Protein AF-A0A6F9A7K0-F1 (afdb_monomer_lite)

Foldseek 3Di:
DDDDDDDDDDDPPDPPPVVVPPPPPDFPWDPQWDDDFQEIARADAPVADQAATDGPDLVNLCSHAYYHAHLRANHAEADLVRQQSNQNHAYDEHENYNHNYYYPNNCVRNVNHDDYDYPDDPDDNPDDDDDDDDPPDDLLQAQPKDKDWDADPVGIDIDIDGDHDFAWKDWPDWDEWDDDPWIWGKTKMAGPPFWDKWKDFVNHTDDDDPAWDWDFDDCPSRITITTTTGHQDDQVRFAKMKMWTGDPRGIDIDIDGYDDHPVVVVVVVVVVVVVCVVVVVPDPPDDDDDDPVVVVVVVVVVVVPDD

pLDDT: mean 74.55, std 21.05, range [27.69, 98.69]

Secondary structure (DSSP, 8-state):
-------------SSSSSSS-S---S----TT-EEETTEEEE--TTT--SS----S-HHHHHT--EEEEES-TT--EE-TTTSTT-TT--EEEEESS---EE-TTTTTT-TT--EEE-----S--TT--------S--GGGTTPEEEEEEEETTEEEEEEEE----EEEEEEEE---EESSSEEEEEEEEEES--EEEEEETTEEP--SSSEEEEEEEEETTEEEEEEEESS--GGG-EEEEEEEEETTEEEEEEEEE--HHHHHHHHHHHHHHHHHHHHTT------STTSHHHHHHHHHHHT---

Radius of gyration: 39.52 Å; chains: 1; bounding box: 93×72×110 Å

Sequence (307 aa):
MSAFRRSSGVSLLGLCWVLMGLWRLGAACPASCFCSGTRIACVEQERGIMAFPVLQSELEMDNITDIYIANQSSFSSINDKDLHYYRNLTNLTVTNSRLTYVSRLAFQNNLKLQYLGSHGNSEPIQGQVSELHLYNLSSLDNNCKITCSAENIVGENESSVFLDILFPPNISKLSDAYSDHHWCIPFSLSGNPKPELRWLLNGEPVNEGPYIMTMIHDFSEREYHGCLQLDSPTHINNGPYTLLASNKYGQDRKTVYVVVGIVAVAFVGFLLMLVILKFGGNSKFGIKDGNEGIVFGCLLALYSSTP

Structure (mmCIF, N/CA/C/O backbone):
data_AF-A0A6F9A7K0-F1
#
_entry.id   AF-A0A6F9A7K0-F1
#
loop_
_atom_site.group_PDB
_atom_site.id
_atom_site.type_symbol
_atom_site.label_atom_id
_atom_site.label_alt_id
_atom_site.label_comp_id
_atom_site.label_asym_id
_atom_site.label_entity_id
_atom_site.label_seq_id
_atom_site.pdbx_PDB_ins_code
_atom_site.Cartn_x
_atom_site.Cartn_y
_atom_site.Cartn_z
_atom_site.occupancy
_atom_site.B_iso_or_equiv
_atom_site.auth_seq_id
_atom_site.auth_comp_id
_atom_site.auth_asym_id
_atom_site.auth_atom_id
_atom_site.pdbx_PDB_model_num
ATOM 1 N N . MET A 1 1 ? -15.111 57.149 78.959 1.00 31.27 1 MET A N 1
ATOM 2 C CA . MET A 1 1 ? -14.194 55.993 78.902 1.00 31.27 1 MET A CA 1
ATOM 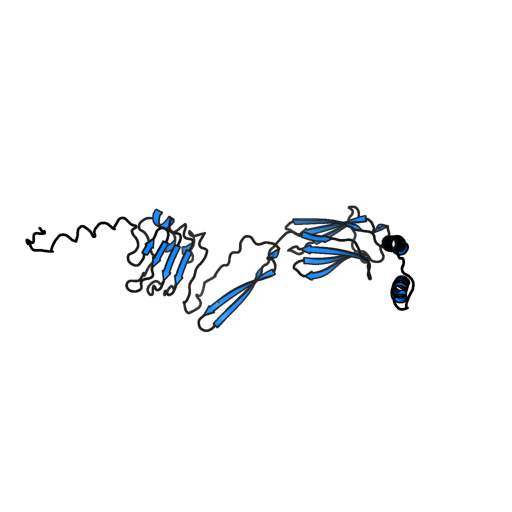3 C C . MET A 1 1 ? -15.026 54.720 78.865 1.00 31.27 1 MET A C 1
ATOM 5 O O . MET A 1 1 ? -15.900 54.569 79.705 1.00 31.27 1 MET A O 1
ATOM 9 N N . SER A 1 2 ? -14.778 53.899 77.838 1.00 30.05 2 SER A N 1
ATOM 10 C CA . SER A 1 2 ? -15.056 52.453 77.725 1.00 30.05 2 SER A CA 1
ATOM 11 C C . SER A 1 2 ? -16.480 51.914 77.981 1.00 30.05 2 SER A C 1
ATOM 13 O O . SER A 1 2 ? -16.878 51.642 79.107 1.00 30.05 2 SER A O 1
ATOM 15 N N . ALA A 1 3 ? -17.181 51.729 76.852 1.00 27.94 3 ALA A N 1
ATOM 16 C CA . ALA A 1 3 ? -18.003 50.592 76.389 1.00 27.94 3 ALA A CA 1
ATOM 17 C C . ALA A 1 3 ? -17.998 49.298 77.254 1.00 27.94 3 ALA A C 1
ATOM 19 O O . ALA A 1 3 ? -17.012 49.003 77.910 1.00 27.94 3 ALA A O 1
ATOM 20 N N . PHE A 1 4 ? -18.996 48.406 77.259 1.00 28.45 4 PHE A N 1
ATOM 21 C CA . PHE A 1 4 ? -20.170 48.171 76.410 1.00 28.45 4 PHE A CA 1
ATOM 22 C C . PHE A 1 4 ? -21.165 47.291 77.209 1.00 28.45 4 PHE A C 1
ATOM 24 O O . PHE A 1 4 ? -20.756 46.493 78.052 1.00 28.45 4 PHE A O 1
ATOM 31 N N . ARG A 1 5 ? -22.469 47.453 76.952 1.00 29.72 5 ARG A N 1
ATOM 32 C CA . ARG A 1 5 ? -23.613 46.838 77.661 1.00 29.72 5 ARG A CA 1
ATOM 33 C C . ARG A 1 5 ? -23.677 45.305 77.552 1.00 29.72 5 ARG A C 1
ATOM 35 O O . ARG A 1 5 ? -23.476 44.745 76.481 1.00 29.72 5 ARG A O 1
ATOM 42 N N . ARG A 1 6 ? -24.126 44.665 78.641 1.00 30.05 6 ARG A N 1
ATOM 43 C CA . ARG A 1 6 ? -24.567 43.262 78.746 1.00 30.05 6 ARG A CA 1
ATOM 44 C C . ARG A 1 6 ? -26.008 43.247 79.282 1.00 30.05 6 ARG A C 1
ATOM 46 O O . ARG A 1 6 ? -26.256 43.850 80.319 1.00 30.05 6 ARG A O 1
ATOM 53 N N . SER A 1 7 ? -26.940 42.615 78.568 1.00 27.69 7 SER A N 1
ATOM 54 C CA . SER A 1 7 ? -28.319 42.274 78.993 1.00 27.69 7 SER A CA 1
ATOM 55 C C . SER A 1 7 ? -28.936 41.441 77.854 1.00 27.69 7 SER A C 1
ATOM 57 O O . SER A 1 7 ? -29.059 41.955 76.748 1.00 27.69 7 SER A O 1
ATOM 59 N N . SER A 1 8 ? -28.919 40.103 77.927 1.00 30.98 8 SER A N 1
ATOM 60 C CA . SER A 1 8 ? -29.877 39.160 78.556 1.00 30.98 8 SER A CA 1
ATOM 61 C C . SER A 1 8 ? -31.111 38.840 77.702 1.00 30.98 8 SER A C 1
ATOM 63 O O . SER A 1 8 ? -31.807 39.753 77.278 1.00 30.98 8 SER A O 1
ATOM 65 N N . GLY A 1 9 ? -31.399 37.540 77.510 1.00 30.50 9 GLY A N 1
ATOM 66 C CA . GLY A 1 9 ? -32.703 37.075 77.007 1.00 30.50 9 GLY A CA 1
ATOM 67 C C . GLY A 1 9 ? -32.721 35.808 76.138 1.00 30.50 9 GLY A C 1
ATOM 68 O O . GLY A 1 9 ? -32.949 35.903 74.946 1.00 30.50 9 GLY A O 1
ATOM 69 N N . VAL A 1 10 ? -32.452 34.656 76.758 1.00 36.88 10 VAL A N 1
ATOM 70 C CA . VAL A 1 10 ? -32.977 33.277 76.565 1.00 36.88 10 VAL A CA 1
ATOM 71 C C . VAL A 1 10 ? -33.677 32.840 75.247 1.00 36.88 10 VAL A C 1
ATOM 73 O O . VAL A 1 10 ? -34.655 33.428 74.803 1.00 36.88 10 VAL A O 1
ATOM 76 N N . SER A 1 11 ? -33.280 31.627 74.820 1.00 39.47 11 SER A N 1
ATOM 77 C CA . SER A 1 11 ? -33.968 30.603 73.997 1.00 39.47 11 SER A CA 1
ATOM 78 C C . SER A 1 11 ? -33.550 30.479 72.524 1.00 39.47 11 SER A C 1
ATOM 80 O O . SER A 1 11 ? -34.079 31.119 71.622 1.00 39.47 11 SER A O 1
ATOM 82 N N . LEU A 1 12 ? -32.601 29.565 72.294 1.00 43.22 12 LEU A N 1
ATOM 83 C CA . LEU A 1 12 ? -32.015 29.174 71.008 1.00 43.22 12 LEU A CA 1
ATOM 84 C C . LEU A 1 12 ? -32.809 28.028 70.337 1.00 43.22 12 LEU A C 1
ATOM 86 O O . LEU A 1 12 ? -32.239 27.054 69.853 1.00 43.22 12 LEU A O 1
ATOM 90 N N . LEU A 1 13 ? -34.139 28.120 70.330 1.00 46.88 13 LEU A N 1
ATOM 91 C CA . LEU A 1 13 ? -35.033 27.158 69.677 1.00 46.88 13 LEU A CA 1
ATOM 92 C C . LEU A 1 13 ? -35.963 27.926 68.737 1.00 46.88 13 LEU A C 1
ATOM 94 O O . LEU A 1 13 ? -36.963 28.478 69.181 1.00 46.88 13 LEU A O 1
ATOM 98 N N . GLY A 1 14 ? -35.630 27.980 67.442 1.00 46.00 14 GLY A N 1
ATOM 99 C CA . GLY A 1 14 ? -36.616 28.397 66.435 1.00 46.00 14 GLY A CA 1
ATOM 100 C C . GLY A 1 14 ? -36.139 29.171 65.207 1.00 46.00 14 GLY A C 1
ATOM 101 O O . GLY A 1 14 ? -36.978 29.460 64.365 1.00 46.00 14 GLY A O 1
ATOM 102 N N . LEU A 1 15 ? -34.852 29.510 65.047 1.00 47.88 15 LEU A N 1
ATOM 103 C CA . LEU A 1 15 ? -34.432 30.404 63.945 1.00 47.88 15 LEU A CA 1
ATOM 104 C C . LEU A 1 15 ? -33.136 30.010 63.210 1.00 47.88 15 LEU A C 1
ATOM 106 O O . LEU A 1 15 ? -32.522 30.849 62.563 1.00 47.88 15 LEU A O 1
ATOM 110 N N . CYS A 1 16 ? -32.749 28.729 63.221 1.00 40.38 16 CYS A N 1
ATOM 111 C CA . CYS A 1 16 ? -31.700 28.213 62.318 1.00 40.38 16 CYS A CA 1
ATOM 112 C C . CYS A 1 16 ? -32.219 27.160 61.319 1.00 40.38 16 CYS A C 1
ATOM 114 O O . CYS A 1 16 ? -31.461 26.348 60.807 1.00 40.38 16 CYS A O 1
ATOM 116 N N . TRP A 1 17 ? -33.525 27.161 61.037 1.00 38.06 17 TRP A N 1
ATOM 117 C CA . TRP A 1 17 ? -34.125 26.332 59.978 1.00 38.06 17 TRP A CA 1
ATOM 118 C C . TRP A 1 17 ? -34.523 27.137 58.732 1.00 38.06 17 TRP A C 1
ATOM 120 O O . TRP A 1 17 ? -35.020 26.567 57.770 1.00 38.06 17 TRP A O 1
ATOM 130 N N . VAL A 1 18 ? -34.265 28.451 58.712 1.00 44.38 18 VAL A N 1
ATOM 131 C CA . VAL A 1 18 ? -34.628 29.329 57.579 1.00 44.38 18 VAL A CA 1
ATOM 132 C C . VAL A 1 18 ? -33.404 29.770 56.754 1.00 44.38 18 VAL A C 1
ATOM 134 O O . VAL A 1 18 ? -33.558 30.274 55.649 1.00 44.38 18 VAL A O 1
ATOM 137 N N . LEU A 1 19 ? -32.173 29.485 57.206 1.00 43.81 19 LEU A N 1
ATOM 138 C CA . LEU A 1 19 ? -30.930 29.772 56.459 1.00 43.81 19 LEU A CA 1
ATOM 139 C C . LEU A 1 19 ? -30.094 28.526 56.106 1.00 43.81 19 LEU A C 1
ATOM 141 O O . LEU A 1 19 ? -28.933 28.640 55.736 1.00 43.81 19 LEU A O 1
ATOM 145 N N . MET A 1 20 ? -30.711 27.341 56.133 1.00 43.81 20 MET A N 1
ATOM 146 C CA . MET A 1 20 ? -30.238 26.134 55.426 1.00 43.81 20 MET A CA 1
ATOM 147 C C . MET A 1 20 ? -31.239 25.687 54.340 1.00 43.81 20 MET A C 1
ATOM 149 O O . MET A 1 20 ? -31.216 24.553 53.876 1.00 43.81 20 MET A O 1
ATOM 153 N N . GLY A 1 21 ? -32.142 26.588 53.934 1.00 45.34 21 GLY A N 1
ATOM 154 C CA . GLY A 1 21 ? -33.202 26.345 52.948 1.00 45.34 21 GLY A CA 1
ATOM 155 C C . GLY A 1 21 ? -32.972 27.011 51.589 1.00 45.34 21 GLY A C 1
ATOM 156 O O . GLY A 1 21 ? -33.931 27.219 50.857 1.00 45.34 21 GLY A O 1
ATOM 157 N N . LEU A 1 22 ? -31.730 27.383 51.257 1.00 46.53 22 LEU A N 1
ATOM 158 C CA . LEU A 1 22 ? -31.411 28.180 50.063 1.00 46.53 22 LEU A CA 1
ATOM 159 C C . LEU A 1 22 ? -30.344 27.557 49.154 1.00 46.53 22 LEU A C 1
ATOM 161 O O . LEU A 1 22 ? -29.666 28.267 48.427 1.00 46.53 22 LEU A O 1
ATOM 165 N N . TRP A 1 23 ? -30.232 26.227 49.158 1.00 41.69 23 TRP A N 1
ATOM 166 C CA . TRP A 1 23 ? -29.477 25.463 48.155 1.00 41.69 23 TRP A CA 1
ATOM 167 C C . TRP A 1 23 ? -30.300 24.259 47.671 1.00 41.69 23 TRP A C 1
ATOM 169 O O . TRP A 1 23 ? -29.920 23.106 47.842 1.00 41.69 23 TRP A O 1
ATOM 179 N N . ARG A 1 24 ? -31.477 24.513 47.088 1.00 43.47 24 ARG A N 1
ATOM 180 C CA . ARG A 1 24 ? -32.189 23.535 46.244 1.00 43.47 24 ARG A CA 1
ATOM 181 C C . ARG A 1 24 ? -32.797 24.229 45.028 1.00 43.47 24 ARG A C 1
ATOM 183 O O . ARG A 1 24 ? -34.007 24.316 44.880 1.00 43.47 24 ARG A O 1
ATOM 190 N N . LEU A 1 25 ? -31.922 24.734 44.169 1.00 43.50 25 LEU A N 1
ATOM 191 C CA . LEU A 1 25 ? -32.221 25.037 42.769 1.00 43.50 25 LEU A CA 1
ATOM 192 C C . LEU A 1 25 ? -31.095 24.417 41.936 1.00 43.50 25 LEU A C 1
ATOM 194 O O . LEU A 1 25 ? -30.223 25.106 41.422 1.00 43.50 25 LEU A O 1
ATOM 198 N N . GLY A 1 26 ? -31.058 23.088 41.909 1.00 45.59 26 GLY A N 1
ATOM 199 C CA . GLY A 1 26 ? -30.088 22.312 41.145 1.00 45.59 26 GLY A CA 1
ATOM 200 C C . GLY A 1 26 ? -30.631 20.906 40.927 1.00 45.59 26 GLY A C 1
ATOM 201 O O . GLY A 1 26 ? -31.035 20.277 41.900 1.00 45.59 26 GLY A O 1
ATOM 202 N N . ALA A 1 27 ? -30.702 20.520 39.651 1.00 53.50 27 ALA A N 1
ATOM 203 C CA . ALA A 1 27 ? -31.022 19.232 39.025 1.00 53.50 27 ALA A CA 1
ATOM 204 C C . ALA A 1 27 ? -31.503 18.076 39.925 1.00 53.50 27 ALA A C 1
ATOM 206 O O . ALA A 1 27 ? -30.873 17.713 40.919 1.00 53.50 27 ALA A O 1
ATOM 207 N N . ALA A 1 28 ? -32.576 17.409 39.497 1.00 63.94 28 ALA A N 1
ATOM 208 C CA . ALA A 1 28 ? -33.111 16.201 40.118 1.00 63.94 28 ALA A CA 1
ATOM 209 C C . ALA A 1 28 ? -32.202 14.971 39.897 1.00 63.94 28 ALA A C 1
ATOM 211 O O . ALA A 1 28 ? -32.547 14.030 39.183 1.00 63.94 28 ALA A O 1
ATOM 212 N N . CYS A 1 29 ? -31.020 15.003 40.510 1.00 83.25 29 CYS A N 1
ATOM 213 C CA . CYS A 1 29 ? -30.023 13.942 40.491 1.00 83.25 29 CYS A CA 1
ATOM 214 C C . CYS A 1 29 ? -30.471 12.734 41.344 1.00 83.25 29 CYS A C 1
ATOM 216 O O . CYS A 1 29 ? -31.088 12.937 42.398 1.00 83.25 29 CYS A O 1
ATOM 218 N N . PRO A 1 30 ? -30.156 11.482 40.950 1.00 86.69 30 PRO A N 1
ATOM 219 C CA . PRO A 1 30 ? -30.465 10.299 41.749 1.00 86.69 30 PRO A CA 1
ATOM 220 C C . PRO A 1 30 ? -29.823 10.353 43.139 1.00 86.69 30 PRO A C 1
ATOM 222 O O . PRO A 1 30 ? -28.693 10.801 43.292 1.00 86.69 30 PRO A O 1
ATOM 225 N N . ALA A 1 31 ? -30.517 9.830 44.152 1.00 81.38 31 ALA A N 1
ATOM 226 C CA . ALA A 1 31 ? -30.111 9.973 45.554 1.00 81.38 31 ALA A CA 1
ATOM 227 C C . ALA A 1 31 ? -28.747 9.343 45.916 1.00 81.38 31 ALA A C 1
ATOM 229 O O . ALA A 1 31 ? -28.140 9.770 46.893 1.00 81.38 31 ALA A O 1
ATOM 230 N N . SER A 1 32 ? -28.280 8.351 45.149 1.00 87.00 32 SER A N 1
ATOM 231 C CA . SER A 1 32 ? -26.977 7.678 45.325 1.00 87.00 32 SER A CA 1
ATOM 232 C C . SER A 1 32 ? -25.915 8.153 44.317 1.00 87.00 32 SER A C 1
ATOM 234 O O . SER A 1 32 ? -24.880 7.505 44.145 1.00 87.00 32 SER A O 1
ATOM 236 N N . CYS A 1 33 ? -26.184 9.247 43.600 1.00 89.69 33 CYS A N 1
ATOM 237 C CA . CYS A 1 33 ? -25.304 9.792 42.575 1.00 89.69 33 CYS A CA 1
ATOM 238 C C . CYS A 1 33 ? -25.085 11.294 42.780 1.00 89.69 33 CYS A C 1
ATOM 240 O O . CYS A 1 33 ? -25.883 12.006 43.385 1.00 89.69 33 CYS A O 1
ATOM 242 N N . PHE A 1 34 ? -23.982 11.776 42.230 1.00 90.31 34 PHE A N 1
ATOM 243 C CA . PHE A 1 34 ? -23.624 13.177 42.142 1.00 90.31 34 PHE A CA 1
ATOM 244 C C . PHE A 1 34 ? -23.692 13.624 40.682 1.00 90.31 34 PHE A C 1
ATOM 246 O O . PHE A 1 34 ? -23.122 12.974 39.806 1.00 90.31 34 PHE A O 1
ATOM 253 N N . CYS A 1 35 ? -24.366 14.739 40.420 1.00 90.25 35 CYS A N 1
ATOM 254 C CA . CYS A 1 35 ? -24.520 15.295 39.080 1.00 90.25 35 CYS A CA 1
ATOM 255 C C . CYS A 1 35 ? -23.873 16.678 39.032 1.00 90.25 35 CYS A C 1
ATOM 257 O O . CYS A 1 35 ? -24.121 17.511 39.904 1.00 90.25 35 CYS A O 1
ATOM 259 N N . SER A 1 36 ? -23.054 16.929 38.013 1.00 86.25 36 SER A N 1
ATOM 260 C CA . SER A 1 36 ? -22.383 18.213 37.804 1.00 86.25 36 SER A CA 1
ATOM 261 C C . SER A 1 36 ? -22.308 18.530 36.318 1.00 86.25 36 SER A C 1
ATOM 263 O O . SER A 1 36 ? -21.575 17.873 35.579 1.00 86.25 36 SER A O 1
ATOM 265 N N . GLY A 1 37 ? -23.076 19.530 35.877 1.00 85.38 37 GLY A N 1
ATOM 266 C CA . GLY A 1 37 ? -23.138 19.932 34.472 1.00 85.38 37 GLY A CA 1
ATOM 267 C C . GLY A 1 37 ? -23.540 18.767 33.566 1.00 85.38 37 GLY A C 1
ATOM 268 O O . GLY A 1 37 ? -24.691 18.347 33.581 1.00 85.38 37 GLY A O 1
ATOM 269 N N . THR A 1 38 ? -22.576 18.240 32.808 1.00 89.69 38 THR A N 1
ATOM 270 C CA . THR A 1 38 ? -22.747 17.145 31.839 1.00 89.69 38 THR A CA 1
ATOM 271 C C . THR A 1 38 ? -22.300 15.777 32.368 1.00 89.69 38 THR A C 1
ATOM 273 O O . THR A 1 38 ? -22.200 14.821 31.598 1.00 89.69 38 THR A O 1
ATOM 276 N N . ARG A 1 39 ? -22.002 15.664 33.671 1.00 90.00 39 ARG A N 1
ATOM 277 C CA . ARG A 1 39 ? -21.469 14.443 34.286 1.00 90.00 39 ARG A CA 1
ATOM 278 C C . ARG A 1 39 ? -22.373 13.887 35.380 1.00 90.00 39 ARG A C 1
ATOM 280 O O . ARG A 1 39 ? -22.781 14.623 36.278 1.00 90.00 39 ARG A O 1
ATOM 287 N N . ILE A 1 40 ? -22.573 12.569 35.365 1.00 92.56 40 ILE A N 1
ATOM 288 C CA . ILE A 1 40 ? -23.179 11.790 36.455 1.00 92.56 40 ILE A CA 1
ATOM 289 C C . ILE A 1 40 ? -22.109 10.876 37.065 1.00 92.56 40 ILE A C 1
ATOM 291 O O . ILE A 1 40 ? -21.383 10.188 36.349 1.00 92.56 40 ILE A O 1
ATOM 295 N N . ALA A 1 41 ? -22.002 10.853 38.392 1.00 91.88 41 ALA A N 1
ATOM 296 C CA . ALA A 1 41 ? -21.058 10.017 39.125 1.00 91.88 41 ALA A CA 1
ATOM 297 C C . ALA A 1 41 ? -21.747 9.275 40.281 1.00 91.88 41 ALA A C 1
ATOM 299 O O . ALA A 1 41 ? -22.252 9.905 41.203 1.00 91.88 41 ALA A O 1
ATOM 300 N N . CYS A 1 42 ? -21.729 7.944 40.272 1.00 90.81 42 CYS A N 1
ATOM 301 C CA . CYS A 1 42 ? -22.310 7.094 41.315 1.00 90.81 42 CYS A CA 1
ATOM 302 C C . CYS A 1 42 ? -21.195 6.222 41.917 1.00 90.81 42 CYS A C 1
ATOM 304 O O . CYS A 1 42 ? -20.808 5.214 41.326 1.00 90.81 42 CYS A O 1
ATOM 306 N N . VAL A 1 43 ? -20.622 6.650 43.048 1.00 85.56 43 VAL A N 1
ATOM 307 C CA . VAL A 1 43 ? -19.387 6.062 43.626 1.00 85.56 43 VAL A CA 1
ATOM 3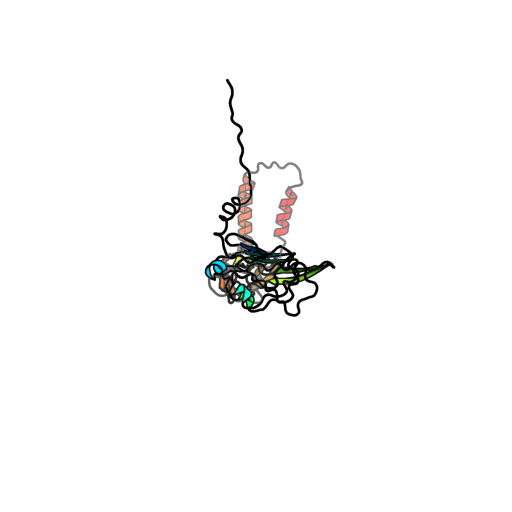08 C C . VAL A 1 43 ? -19.601 5.486 45.036 1.00 85.56 43 VAL A C 1
ATOM 310 O O . VAL A 1 43 ? -18.752 4.772 45.563 1.00 85.56 43 VAL A O 1
ATOM 313 N N . GLU A 1 44 ? -20.739 5.776 45.666 1.00 75.81 44 GLU A N 1
ATOM 314 C CA . GLU A 1 44 ? -20.970 5.508 47.088 1.00 75.81 44 GLU A CA 1
ATOM 315 C C . GLU A 1 44 ? -21.577 4.114 47.337 1.00 75.81 44 GLU A C 1
ATOM 317 O O . GLU A 1 44 ? -22.519 3.708 46.653 1.00 75.81 44 GLU A O 1
ATOM 322 N N . GLN A 1 45 ? -21.039 3.369 48.312 1.00 62.38 45 GLN A N 1
ATOM 323 C CA . GLN A 1 45 ? -21.364 1.950 48.529 1.00 62.38 45 GLN A CA 1
ATOM 324 C C . GLN A 1 45 ? -22.518 1.710 49.521 1.00 62.38 45 GLN A C 1
ATOM 326 O O . GLN A 1 45 ? -23.157 0.664 49.448 1.00 62.38 45 GLN A O 1
ATOM 331 N N . GLU A 1 46 ? -22.819 2.653 50.426 1.00 66.44 46 GLU A N 1
ATOM 332 C CA . GLU A 1 46 ? -23.763 2.399 51.533 1.00 66.44 46 GLU A CA 1
ATOM 333 C C . GLU A 1 46 ? -25.212 2.186 51.084 1.00 66.44 46 GLU A C 1
ATOM 335 O O . GLU A 1 46 ? -25.927 1.367 51.657 1.00 66.44 46 GLU A O 1
ATOM 340 N N . ARG A 1 47 ? -25.655 2.917 50.058 1.00 71.06 47 ARG A N 1
ATOM 341 C CA . ARG A 1 47 ? -26.996 2.744 49.472 1.00 71.06 47 ARG A CA 1
ATOM 342 C C . ARG A 1 47 ? -26.945 2.111 48.092 1.00 71.06 47 ARG A C 1
ATOM 344 O O . ARG A 1 47 ? -27.884 1.412 47.721 1.00 71.06 47 ARG A O 1
ATOM 351 N N . GLY A 1 48 ? -25.834 2.316 47.384 1.00 80.75 48 GLY A N 1
ATOM 352 C CA . GLY A 1 48 ? -25.592 1.795 46.052 1.00 80.75 48 GLY A CA 1
ATOM 353 C C . GLY A 1 48 ? -26.663 2.198 45.032 1.00 80.75 48 GLY A C 1
ATOM 354 O O . GLY A 1 48 ? -27.657 2.862 45.342 1.00 80.75 48 GLY A O 1
ATOM 355 N N . ILE A 1 49 ? -26.484 1.762 43.794 1.00 89.06 49 ILE A N 1
ATOM 356 C CA . ILE A 1 49 ? -27.533 1.726 42.779 1.00 89.06 49 ILE A CA 1
ATOM 357 C C . ILE A 1 49 ? -27.803 0.271 42.397 1.00 89.06 49 ILE A C 1
ATOM 359 O O . ILE A 1 49 ? -26.890 -0.552 42.331 1.00 89.06 49 ILE A O 1
ATOM 363 N N . MET A 1 50 ? -29.073 -0.043 42.154 1.00 86.31 50 MET A N 1
ATOM 364 C CA . MET A 1 50 ? -29.509 -1.344 41.622 1.00 86.31 50 MET A CA 1
ATOM 365 C C . MET A 1 50 ? -29.923 -1.258 40.148 1.00 86.31 50 MET A C 1
ATOM 367 O O . MET A 1 50 ? -30.096 -2.282 39.497 1.00 86.31 50 MET A O 1
ATOM 371 N N . ALA A 1 51 ? -30.085 -0.040 39.629 1.00 87.75 51 ALA A N 1
ATOM 372 C CA . ALA A 1 51 ? -30.507 0.255 38.267 1.00 87.75 51 ALA A CA 1
ATOM 373 C C . ALA A 1 51 ? -29.709 1.446 37.723 1.00 87.75 51 ALA A C 1
ATOM 375 O O . ALA A 1 51 ? -29.101 2.193 38.495 1.00 87.75 51 ALA A O 1
ATOM 376 N N . PHE A 1 52 ? -29.713 1.611 36.401 1.00 90.00 52 PHE A N 1
ATOM 377 C CA . PHE A 1 52 ? -29.017 2.707 35.734 1.00 90.00 52 PHE A CA 1
ATOM 378 C C . PHE A 1 52 ? -29.552 4.073 36.214 1.00 90.00 52 PHE A C 1
ATOM 380 O O . PHE A 1 52 ? -30.763 4.205 36.415 1.00 90.00 52 PHE A O 1
ATOM 387 N N . PRO A 1 53 ? -28.694 5.088 36.444 1.00 90.56 53 PRO A N 1
ATOM 388 C CA . PRO A 1 53 ? -29.152 6.401 36.890 1.00 90.56 53 PRO A CA 1
ATOM 389 C C . PRO A 1 53 ? -30.025 7.061 35.816 1.00 90.56 53 PRO A C 1
ATOM 391 O O . PRO A 1 53 ? -29.663 7.078 34.643 1.00 90.56 53 PRO A O 1
ATOM 394 N N . VAL A 1 54 ? -31.162 7.630 36.217 1.00 89.88 54 VAL A N 1
ATOM 395 C CA . VAL A 1 54 ? -32.113 8.319 35.329 1.00 89.88 54 VAL A CA 1
ATOM 396 C C . VAL A 1 54 ? -32.404 9.707 35.897 1.00 89.88 54 VAL A C 1
ATOM 398 O O . VAL A 1 54 ? -32.638 9.840 37.100 1.00 89.88 54 VAL A O 1
ATOM 401 N N . LEU A 1 55 ? -32.381 10.734 35.043 1.00 89.62 55 LEU A N 1
ATOM 402 C CA . LEU A 1 55 ? -32.784 12.100 35.402 1.00 89.62 55 LEU A CA 1
ATOM 403 C C . LEU A 1 55 ? -34.271 12.324 35.098 1.00 89.62 55 LEU A C 1
ATOM 405 O O . LEU A 1 55 ? -34.883 11.588 34.329 1.00 89.62 55 LEU A O 1
ATOM 409 N N . GLN A 1 56 ? -34.869 13.355 35.696 1.00 84.31 56 GLN A N 1
ATOM 410 C CA . GLN A 1 56 ? -36.304 13.629 35.534 1.00 84.31 56 GLN A CA 1
ATOM 411 C C . GLN A 1 56 ? -36.678 14.206 34.160 1.00 84.31 56 GLN A C 1
ATOM 413 O O . GLN A 1 56 ? -37.850 14.169 33.790 1.00 84.31 56 GLN A O 1
ATOM 418 N N . SER A 1 57 ? -35.709 14.741 33.411 1.00 85.62 57 SER A N 1
ATOM 419 C CA . SER A 1 57 ? -35.931 15.410 32.128 1.00 85.62 57 SER A CA 1
ATOM 420 C C . SER A 1 57 ? -35.094 14.782 31.018 1.00 85.62 57 SER A C 1
ATOM 422 O O . SER A 1 57 ? -33.876 14.659 31.141 1.00 85.62 57 SER A O 1
ATOM 424 N N . GLU A 1 58 ? -35.734 14.452 29.894 1.00 85.06 58 GLU A N 1
ATOM 425 C CA . GLU A 1 58 ? -35.038 13.974 28.691 1.00 85.06 58 GLU A CA 1
ATOM 426 C C . GLU A 1 58 ? -34.036 15.003 28.155 1.00 85.06 58 GLU A C 1
ATOM 428 O O . GLU A 1 58 ? -32.962 14.624 27.705 1.00 85.06 58 GLU A O 1
ATOM 433 N N . LEU A 1 59 ? -34.337 16.302 28.272 1.00 82.31 59 LEU A N 1
ATOM 434 C CA . LEU A 1 59 ? -33.426 17.375 27.856 1.00 82.31 59 LEU A CA 1
ATOM 435 C C . LEU A 1 59 ? -32.168 17.444 28.732 1.00 82.31 59 LEU A C 1
ATOM 437 O O . LEU A 1 59 ? -31.107 17.841 28.261 1.00 82.31 59 LEU A O 1
ATOM 441 N N . GLU A 1 60 ? -32.275 17.073 30.011 1.00 87.81 60 GLU A N 1
ATOM 442 C CA . GLU A 1 60 ? -31.109 16.987 30.893 1.00 87.81 60 GLU A CA 1
ATOM 443 C C . GLU A 1 60 ? -30.271 15.754 30.560 1.00 87.81 60 GLU A C 1
ATOM 445 O O . GLU A 1 60 ? -29.053 15.868 30.474 1.00 87.81 60 GLU A O 1
ATOM 450 N N . MET A 1 61 ? -30.912 14.604 30.318 1.00 88.25 61 MET A N 1
ATOM 451 C CA . MET A 1 61 ? -30.224 13.370 29.913 1.00 88.25 61 MET A CA 1
ATOM 452 C C . MET A 1 61 ? -29.509 13.520 28.568 1.00 88.25 61 MET A C 1
ATOM 454 O O . MET A 1 61 ? -28.390 13.033 28.420 1.00 88.25 61 MET A O 1
ATOM 458 N N . ASP A 1 62 ? -30.096 14.254 27.621 1.00 86.62 62 ASP A N 1
ATOM 459 C CA . ASP A 1 62 ? -29.481 14.520 26.318 1.00 86.62 62 ASP A CA 1
ATOM 460 C C . ASP A 1 62 ? -28.204 15.370 26.432 1.00 86.62 62 ASP A C 1
ATOM 462 O O . ASP A 1 62 ? -27.314 15.245 25.597 1.00 86.62 62 ASP A O 1
ATOM 466 N N . ASN A 1 63 ? -28.070 16.186 27.484 1.00 88.25 63 ASN A N 1
ATOM 467 C CA . ASN A 1 63 ? -26.890 17.021 27.739 1.00 88.25 63 ASN A CA 1
ATOM 468 C C . ASN A 1 63 ? -25.751 16.292 28.476 1.00 88.25 63 ASN A C 1
ATOM 470 O O . ASN A 1 63 ? -24.676 16.868 28.656 1.00 88.25 63 ASN A O 1
ATOM 474 N N . ILE A 1 64 ? -25.959 15.057 28.935 1.00 90.12 64 ILE A N 1
ATOM 475 C CA . ILE A 1 64 ? -24.931 14.299 29.656 1.00 90.12 64 ILE A CA 1
ATOM 476 C C . ILE A 1 64 ? -23.943 13.676 28.667 1.00 90.12 64 ILE A C 1
ATOM 478 O O . ILE A 1 64 ? -24.327 12.948 27.754 1.00 90.12 64 ILE A O 1
ATOM 482 N N . THR A 1 65 ? -22.655 13.925 28.894 1.00 86.81 65 THR A N 1
ATOM 483 C CA . THR A 1 65 ? -21.533 13.401 28.099 1.00 86.81 65 THR A CA 1
ATOM 484 C C . THR A 1 65 ? -20.762 12.310 28.838 1.00 86.81 65 THR A C 1
ATOM 486 O O . THR A 1 65 ? -20.187 11.424 28.204 1.00 86.81 65 THR A O 1
ATOM 489 N N . ASP A 1 66 ? -20.805 12.316 30.174 1.00 84.00 66 ASP A N 1
ATOM 490 C CA . ASP A 1 66 ? -19.969 11.460 31.013 1.00 84.00 66 ASP A CA 1
ATOM 491 C C . ASP A 1 66 ? -20.770 10.795 32.139 1.00 84.00 66 ASP A C 1
ATOM 493 O O . ASP A 1 66 ? -21.342 11.462 33.003 1.00 84.00 66 ASP A O 1
ATOM 497 N N . ILE A 1 67 ? -20.757 9.462 32.187 1.00 87.38 67 ILE A N 1
ATOM 498 C CA . ILE A 1 67 ? -21.339 8.675 33.281 1.00 87.38 67 ILE A CA 1
ATOM 499 C C . ILE A 1 67 ? -20.253 7.790 33.893 1.00 87.38 67 ILE A C 1
ATOM 501 O O . ILE A 1 67 ? -19.612 6.988 33.213 1.00 87.38 67 ILE A O 1
ATOM 505 N N . TYR A 1 68 ? -20.058 7.931 35.202 1.00 83.31 68 TYR A N 1
ATOM 506 C CA . TYR A 1 68 ? -19.064 7.193 35.976 1.00 83.31 68 TYR A CA 1
ATOM 507 C C . TYR A 1 68 ? -19.735 6.422 37.113 1.00 83.31 68 TYR A C 1
ATOM 509 O O . TYR A 1 68 ? -20.241 7.018 38.063 1.00 83.31 68 TYR A O 1
ATOM 517 N N . ILE A 1 69 ? -19.729 5.096 37.028 1.00 86.12 69 ILE A N 1
ATOM 518 C CA . ILE A 1 69 ? -20.304 4.188 38.020 1.00 86.12 69 ILE A CA 1
ATOM 519 C C . ILE A 1 69 ? -19.155 3.378 38.611 1.00 86.12 69 ILE A C 1
ATOM 521 O O . ILE A 1 69 ? -18.463 2.662 37.892 1.00 86.12 69 ILE A O 1
ATOM 525 N N . ALA A 1 70 ? -18.937 3.498 39.916 1.00 83.00 70 ALA A N 1
ATOM 526 C CA . ALA A 1 70 ? -17.843 2.809 40.584 1.00 83.00 70 ALA A CA 1
ATOM 527 C C . ALA A 1 70 ? -18.259 2.254 41.944 1.00 83.00 70 ALA A C 1
ATOM 529 O O . ALA A 1 70 ? -19.062 2.859 42.657 1.00 83.00 70 ALA A O 1
ATOM 530 N N . ASN A 1 71 ? -17.680 1.113 42.318 1.00 80.31 71 ASN A N 1
ATOM 531 C CA . ASN A 1 71 ? -17.875 0.477 43.627 1.00 80.31 71 ASN A CA 1
ATOM 532 C C . ASN A 1 71 ? -19.355 0.152 43.940 1.00 80.31 71 ASN A C 1
ATOM 534 O O . ASN A 1 71 ? -19.773 0.120 45.099 1.00 80.31 71 ASN A O 1
ATOM 538 N N . GLN A 1 72 ? -20.172 -0.094 42.908 1.00 81.50 72 GLN A N 1
ATOM 539 C CA . GLN A 1 72 ? -21.600 -0.392 43.055 1.00 81.50 72 GLN A CA 1
ATOM 540 C C . GLN A 1 72 ? -21.829 -1.907 43.061 1.00 81.50 72 GLN A C 1
ATOM 542 O O . GLN A 1 72 ? -21.941 -2.532 42.006 1.00 81.50 72 GLN A O 1
ATOM 547 N N . SER A 1 73 ? -21.895 -2.510 44.251 1.00 81.12 73 SER A N 1
ATOM 548 C CA . SER A 1 73 ? -21.997 -3.974 44.397 1.00 81.12 73 SER A CA 1
ATOM 549 C C . SER A 1 73 ? -23.347 -4.568 43.971 1.00 81.12 73 SER A C 1
ATOM 551 O O . SER A 1 73 ? -23.387 -5.720 43.547 1.00 81.12 73 SER A O 1
ATOM 553 N N . SER A 1 74 ? -24.431 -3.790 44.038 1.00 83.94 74 SER A N 1
ATOM 554 C CA . SER A 1 74 ? -25.783 -4.223 43.647 1.00 83.94 74 SER A CA 1
ATOM 555 C C . SER A 1 74 ? -26.134 -3.906 42.190 1.00 83.94 74 SER A C 1
ATOM 557 O O . SER A 1 74 ? -27.199 -4.298 41.718 1.00 83.94 74 SER A O 1
ATOM 559 N N . PHE A 1 75 ? -25.259 -3.200 41.471 1.00 82.19 75 PHE A N 1
ATOM 560 C CA . PHE A 1 75 ? -25.465 -2.853 40.071 1.00 82.19 75 PHE A CA 1
ATOM 561 C C . PHE A 1 75 ? -25.038 -4.023 39.184 1.00 82.19 75 PHE A C 1
ATOM 563 O O . PHE A 1 75 ? -23.845 -4.307 39.066 1.00 82.19 75 PHE A O 1
ATOM 570 N N . SER A 1 76 ? -26.019 -4.717 38.603 1.00 71.94 76 SER A N 1
ATOM 571 C CA . SER A 1 76 ? -25.798 -6.003 37.933 1.00 71.94 76 SER A CA 1
ATOM 572 C C . SER A 1 76 ? -26.136 -6.034 36.450 1.00 71.94 76 SER A C 1
ATOM 574 O O . SER A 1 76 ? -25.664 -6.941 35.761 1.00 71.94 76 SER A O 1
ATOM 576 N N . SER A 1 77 ? -26.915 -5.076 35.943 1.00 75.88 77 SER A N 1
ATOM 577 C CA . SER A 1 77 ? -27.355 -5.083 34.547 1.00 75.88 77 SER A CA 1
ATOM 578 C C . SER A 1 77 ? -27.530 -3.694 33.930 1.00 75.88 77 SER A C 1
ATOM 580 O O . SER A 1 77 ? -27.868 -2.744 34.632 1.00 75.88 77 SER A O 1
ATOM 582 N N . ILE A 1 78 ? -27.321 -3.607 32.612 1.00 81.44 78 ILE A N 1
ATOM 583 C CA . ILE A 1 78 ? -27.695 -2.472 31.750 1.00 81.44 78 ILE A CA 1
ATOM 584 C C . ILE A 1 78 ? -28.619 -2.996 30.646 1.00 81.44 78 ILE A C 1
ATOM 586 O O . ILE A 1 78 ? -28.242 -3.893 29.894 1.00 81.44 78 ILE A O 1
ATOM 590 N N . ASN A 1 79 ? -29.819 -2.440 30.533 1.00 80.50 79 ASN A N 1
ATOM 591 C CA . ASN A 1 79 ? -30.867 -2.858 29.604 1.00 80.50 79 ASN A CA 1
ATOM 592 C C . ASN A 1 79 ? -30.997 -1.919 28.394 1.00 80.50 79 ASN A C 1
ATOM 594 O O . ASN A 1 79 ? -30.467 -0.812 28.380 1.00 80.50 79 ASN A O 1
ATOM 598 N N . ASP A 1 80 ? -31.784 -2.328 27.392 1.00 78.12 80 ASP A N 1
ATOM 599 C CA . ASP A 1 80 ? -31.968 -1.587 26.127 1.00 78.12 80 ASP A CA 1
ATOM 600 C C . ASP A 1 80 ? -32.519 -0.161 26.290 1.00 78.12 80 ASP A C 1
ATOM 602 O O . ASP A 1 80 ? -32.387 0.678 25.403 1.00 78.12 80 ASP A O 1
ATOM 606 N N . LYS A 1 81 ? -33.172 0.118 27.420 1.00 82.50 81 LYS A N 1
ATOM 607 C CA . LYS A 1 81 ? -33.816 1.408 27.696 1.00 82.50 81 LYS A CA 1
ATOM 608 C C . LYS A 1 81 ? -32.957 2.349 28.533 1.00 82.50 81 LYS A C 1
ATOM 610 O O . LYS A 1 81 ? -33.247 3.540 28.567 1.00 82.50 81 LYS A O 1
ATOM 615 N N . ASP A 1 82 ? -31.914 1.834 29.177 1.00 86.00 82 ASP A N 1
ATOM 616 C CA . ASP A 1 82 ? -31.158 2.564 30.198 1.00 86.00 82 ASP A CA 1
ATOM 617 C C . ASP A 1 82 ? -30.353 3.725 29.601 1.00 86.00 82 ASP A C 1
ATOM 619 O O . ASP A 1 82 ? -30.231 4.787 30.205 1.00 86.00 82 ASP A O 1
ATOM 623 N N . LEU A 1 83 ? -29.865 3.546 28.373 1.00 84.69 83 LEU A N 1
ATOM 624 C CA . LEU A 1 83 ? -29.062 4.528 27.644 1.00 84.69 83 LEU A CA 1
ATOM 625 C C . LEU A 1 83 ? -29.846 5.280 26.552 1.00 84.69 83 LEU A C 1
ATOM 627 O O . LEU A 1 83 ? -29.321 6.206 25.930 1.00 84.69 83 LEU A O 1
ATOM 631 N N . HIS A 1 84 ? -31.124 4.934 26.359 1.00 85.06 84 HIS A N 1
ATOM 632 C CA . HIS A 1 84 ? -31.963 5.405 25.253 1.00 85.06 84 HIS A CA 1
ATOM 633 C C . HIS A 1 84 ? -32.051 6.937 25.151 1.00 85.06 84 HIS A C 1
ATOM 635 O O . HIS A 1 84 ? -32.075 7.481 24.046 1.00 85.06 84 HIS A O 1
ATOM 641 N N . TYR A 1 85 ? -32.093 7.625 26.296 1.00 86.19 85 TYR A N 1
ATOM 642 C CA . TYR A 1 85 ? -32.257 9.079 26.377 1.00 86.19 85 TYR A CA 1
ATOM 643 C C . TYR A 1 85 ? -30.937 9.855 26.523 1.00 86.19 85 TYR A C 1
ATOM 645 O O . TYR A 1 85 ? -30.951 11.080 26.499 1.00 86.19 85 TYR A O 1
ATOM 653 N N . TYR A 1 86 ? -29.794 9.173 26.623 1.00 85.75 86 TYR A N 1
ATOM 654 C CA . TYR A 1 86 ? -28.477 9.789 26.829 1.00 85.75 86 TYR A CA 1
ATOM 655 C C . TYR A 1 86 ? -27.722 10.023 25.508 1.00 85.75 86 TYR A C 1
ATOM 657 O O . TYR A 1 86 ? -26.577 9.604 25.344 1.00 85.75 86 TYR A O 1
ATOM 665 N N . ARG A 1 87 ? -28.357 10.632 24.502 1.00 82.38 87 ARG A N 1
ATOM 666 C CA . ARG A 1 87 ? -27.909 10.531 23.092 1.00 82.38 87 ARG A CA 1
ATOM 667 C C . ARG A 1 87 ? -26.537 11.156 22.807 1.00 82.38 87 ARG A C 1
ATOM 669 O O . ARG A 1 87 ? -25.856 10.715 21.883 1.00 82.38 87 ARG A O 1
ATOM 676 N N . ASN A 1 88 ? -26.105 12.145 23.595 1.00 83.25 88 ASN A N 1
ATOM 677 C CA . ASN A 1 88 ? -24.777 12.766 23.470 1.00 83.25 88 ASN A CA 1
ATOM 678 C C . ASN A 1 88 ? -23.715 12.173 24.408 1.00 83.25 88 ASN A C 1
ATOM 680 O O . ASN A 1 88 ? -22.617 12.723 24.501 1.00 83.25 88 ASN A O 1
ATOM 684 N N . LEU A 1 89 ? -24.007 11.049 25.066 1.00 81.19 89 LEU A N 1
ATOM 685 C CA . LEU A 1 89 ? -23.056 10.371 25.935 1.00 81.19 89 LEU A CA 1
ATOM 686 C C . LEU A 1 89 ? -21.831 9.896 25.145 1.00 81.19 89 LEU A C 1
ATOM 688 O O . LEU A 1 89 ? -21.956 9.148 24.172 1.00 81.19 89 LEU A O 1
ATOM 692 N N . THR A 1 90 ? -20.646 10.311 25.586 1.00 77.62 90 THR A N 1
ATOM 693 C CA . THR A 1 90 ? -19.358 9.950 24.977 1.00 77.62 90 THR A CA 1
ATOM 694 C C . THR A 1 90 ? -18.584 8.955 25.830 1.00 77.62 90 THR A C 1
ATOM 696 O O . THR A 1 90 ? -17.942 8.057 25.284 1.00 77.62 90 THR A O 1
ATOM 699 N N . ASN A 1 91 ? -18.684 9.078 27.158 1.00 72.31 91 ASN A N 1
ATOM 700 C CA . ASN A 1 91 ? -17.910 8.288 28.108 1.00 72.31 91 ASN A CA 1
ATOM 701 C C . ASN A 1 91 ? -18.828 7.586 29.112 1.00 72.31 91 ASN A C 1
ATOM 703 O O . ASN A 1 91 ? -19.499 8.233 29.917 1.00 72.31 91 ASN A O 1
ATOM 707 N N . LEU A 1 92 ? -18.805 6.252 29.107 1.00 79.75 92 LEU A N 1
ATOM 708 C CA . LEU A 1 92 ? -19.449 5.423 30.123 1.00 79.75 92 LEU A CA 1
ATOM 709 C C . LEU A 1 92 ? -18.401 4.522 30.771 1.00 79.75 92 LEU A C 1
ATOM 711 O O . LEU A 1 92 ? -17.807 3.664 30.125 1.00 79.75 92 LEU A O 1
ATOM 715 N N . THR A 1 93 ? -18.180 4.703 32.067 1.00 74.12 93 THR A N 1
ATOM 716 C CA . THR A 1 93 ? -17.243 3.881 32.839 1.00 74.12 93 THR A CA 1
ATOM 717 C C . THR A 1 93 ? -17.994 3.164 33.947 1.00 74.12 93 THR A C 1
ATOM 719 O O . THR A 1 93 ? -18.670 3.816 34.743 1.00 74.12 93 THR A O 1
ATOM 722 N N . VAL A 1 94 ? -17.860 1.837 34.005 1.00 78.31 94 VAL A N 1
ATOM 723 C CA . VAL A 1 94 ? -18.433 1.005 35.070 1.00 78.31 94 VAL A CA 1
ATOM 724 C C . VAL A 1 94 ? -17.337 0.115 35.647 1.00 78.31 94 VAL A C 1
ATOM 726 O O . VAL A 1 94 ? -16.916 -0.849 35.012 1.00 78.31 94 VAL A O 1
ATOM 729 N N . THR A 1 95 ? -16.866 0.428 36.852 1.00 70.75 95 THR A N 1
ATOM 730 C CA . THR A 1 95 ? -15.721 -0.254 37.477 1.00 70.75 95 THR A CA 1
ATOM 731 C C . THR A 1 95 ? -16.053 -0.747 38.879 1.00 70.75 95 THR A C 1
ATOM 733 O O . THR A 1 95 ? -16.874 -0.162 39.584 1.00 70.75 95 THR A O 1
ATOM 736 N N . ASN A 1 96 ? -15.410 -1.835 39.315 1.00 67.00 96 ASN A N 1
ATOM 737 C CA . ASN A 1 96 ? -15.595 -2.392 40.663 1.00 67.00 96 ASN A CA 1
ATOM 738 C C . ASN A 1 96 ? -17.083 -2.625 41.029 1.00 67.00 96 ASN A C 1
ATOM 740 O O . ASN A 1 96 ? -17.515 -2.385 42.159 1.00 67.00 96 ASN A O 1
ATOM 744 N N . SER A 1 97 ? -17.879 -3.071 40.056 1.00 71.25 97 SER A N 1
ATOM 745 C CA . SER A 1 97 ? -19.316 -3.348 40.174 1.00 71.25 97 SER A CA 1
ATOM 746 C C . SER A 1 97 ? -19.610 -4.789 39.774 1.00 71.25 97 SER A C 1
ATOM 748 O O . SER A 1 97 ? -18.866 -5.368 38.993 1.00 71.25 97 SER A O 1
ATOM 750 N N . ARG A 1 98 ? -20.721 -5.371 40.244 1.00 69.12 98 ARG A N 1
ATOM 751 C CA . ARG A 1 98 ? -21.130 -6.744 39.873 1.00 69.12 98 ARG A CA 1
ATOM 752 C C . ARG A 1 98 ? -21.911 -6.795 38.557 1.00 69.12 98 ARG A C 1
ATOM 754 O O . ARG A 1 98 ? -22.892 -7.528 38.449 1.00 69.12 98 ARG A O 1
ATOM 761 N N . LEU A 1 99 ? -21.512 -5.996 37.570 1.00 65.62 99 LEU A N 1
ATOM 762 C CA . LEU A 1 99 ? -22.192 -5.928 36.279 1.00 65.62 99 LEU A CA 1
ATOM 763 C C . LEU A 1 99 ? -22.017 -7.266 35.543 1.00 65.62 99 LEU A C 1
ATOM 765 O O . LEU A 1 99 ? -20.913 -7.599 35.126 1.00 65.62 99 LEU A O 1
ATOM 769 N N . THR A 1 100 ? -23.104 -8.022 35.400 1.00 56.22 100 THR A N 1
ATOM 770 C CA . THR A 1 100 ? -23.133 -9.368 34.791 1.00 56.22 100 THR A CA 1
ATOM 771 C C . THR A 1 100 ? -23.841 -9.396 33.440 1.00 56.22 100 THR A C 1
ATOM 773 O O . THR A 1 100 ? -23.619 -10.313 32.656 1.00 56.22 100 THR A O 1
ATOM 776 N N . TYR A 1 101 ? -24.678 -8.397 33.146 1.00 55.97 101 TYR A N 1
ATOM 777 C CA . TYR A 1 101 ? -25.483 -8.354 31.928 1.00 55.97 101 TYR A CA 1
ATOM 778 C C . TYR A 1 101 ? -25.485 -6.958 31.300 1.00 55.97 101 TYR A C 1
ATOM 780 O O . TYR A 1 101 ? -25.771 -5.967 31.966 1.00 55.97 101 TYR A O 1
ATOM 788 N N . VAL A 1 102 ? -25.206 -6.867 30.003 1.00 69.31 102 VAL A N 1
ATOM 789 C CA . VAL A 1 102 ? -25.378 -5.635 29.223 1.00 69.31 102 VAL A CA 1
ATOM 790 C C . VAL A 1 102 ? -26.115 -5.992 27.947 1.00 69.31 102 VAL A C 1
ATOM 792 O O . VAL A 1 102 ? -25.677 -6.853 27.186 1.00 69.31 102 VAL A O 1
ATOM 795 N N . SER A 1 103 ? -27.251 -5.345 27.727 1.00 63.00 103 SER A N 1
ATOM 796 C CA . SER A 1 103 ? -28.105 -5.644 26.594 1.00 63.00 103 SER A CA 1
ATOM 797 C C . SER A 1 103 ? -27.528 -5.104 25.287 1.00 63.00 103 SER A C 1
ATOM 799 O O . SER A 1 103 ? -26.990 -3.998 25.229 1.00 63.00 103 SER A O 1
ATOM 801 N N . ARG A 1 104 ? -27.676 -5.879 24.207 1.00 55.75 104 ARG A N 1
ATOM 802 C CA . ARG A 1 104 ? -27.096 -5.576 22.888 1.00 55.75 104 ARG A CA 1
ATOM 803 C C . ARG A 1 104 ? -27.646 -4.289 22.269 1.00 55.75 104 ARG A C 1
ATOM 805 O O . ARG A 1 104 ? -26.947 -3.659 21.481 1.00 55.75 104 ARG A O 1
ATOM 812 N N . LEU A 1 105 ? -28.886 -3.910 22.587 1.00 62.94 105 LEU A N 1
ATOM 813 C CA . LEU A 1 105 ? -29.532 -2.731 22.007 1.00 62.94 105 LEU A CA 1
ATOM 814 C C . LEU A 1 105 ? -29.397 -1.488 22.896 1.00 62.94 105 LEU A C 1
ATOM 816 O O . LEU A 1 105 ? -29.821 -0.411 22.484 1.00 62.94 105 LEU A O 1
ATOM 820 N N . ALA A 1 106 ? -28.761 -1.600 24.069 1.00 65.19 106 ALA A N 1
ATOM 821 C CA . ALA A 1 106 ? -28.585 -0.481 24.994 1.00 65.19 106 ALA A CA 1
ATOM 822 C C . ALA A 1 106 ? -27.884 0.716 24.333 1.00 65.19 106 ALA A C 1
ATOM 824 O O . ALA A 1 106 ? -28.263 1.853 24.575 1.00 65.19 106 ALA A O 1
ATOM 825 N N . PHE A 1 107 ? -26.932 0.476 23.429 1.00 69.25 107 PHE A N 1
ATOM 826 C CA . PHE A 1 107 ? -26.117 1.529 22.810 1.00 69.25 107 PHE A CA 1
ATOM 827 C C . PHE A 1 107 ? -26.634 2.038 21.459 1.00 69.25 107 PHE A C 1
ATOM 829 O O . PHE A 1 107 ? -25.963 2.844 20.817 1.00 69.25 107 PHE A O 1
ATOM 836 N N . GLN A 1 108 ? -27.811 1.595 20.999 1.00 65.38 108 GLN A N 1
ATOM 837 C CA . GLN A 1 108 ? -28.316 1.944 19.661 1.00 65.38 108 GLN A CA 1
ATOM 838 C C . GLN A 1 108 ? -28.413 3.454 19.410 1.00 65.38 108 GLN A C 1
ATOM 840 O O . GLN A 1 108 ? -28.264 3.894 18.273 1.00 65.38 108 GLN A O 1
ATOM 845 N N . ASN A 1 109 ? -28.627 4.240 20.468 1.00 63.03 109 ASN A N 1
ATOM 846 C CA . ASN A 1 109 ? -28.822 5.686 20.380 1.00 63.03 109 ASN A CA 1
ATOM 847 C C . ASN A 1 109 ? -27.602 6.508 20.826 1.00 63.03 109 ASN A C 1
ATOM 849 O O . ASN A 1 109 ? -27.675 7.734 20.828 1.00 63.03 109 ASN A O 1
ATOM 853 N N . ASN A 1 110 ? -26.482 5.865 21.174 1.00 55.12 110 ASN A N 1
ATOM 854 C CA . ASN A 1 110 ? -25.272 6.517 21.693 1.00 55.12 110 ASN A CA 1
ATOM 855 C C . ASN A 1 110 ? -24.091 6.252 20.746 1.00 55.12 110 ASN A C 1
ATOM 857 O O . ASN A 1 110 ? -23.047 5.735 21.138 1.00 55.12 110 ASN A O 1
ATOM 861 N N . LEU A 1 111 ? -24.264 6.626 19.473 1.00 53.31 111 LEU A N 1
ATOM 862 C CA . LEU A 1 111 ? -23.337 6.363 18.356 1.00 53.31 111 LEU A CA 1
ATOM 863 C C . LEU A 1 111 ? -21.931 6.983 18.521 1.00 53.31 111 LEU A C 1
ATOM 865 O O . LEU A 1 111 ? -21.060 6.758 17.686 1.00 53.31 111 LEU A O 1
ATOM 869 N N . LYS A 1 112 ? -21.717 7.797 19.563 1.00 51.25 112 LYS A N 1
ATOM 870 C CA . LYS A 1 112 ? -20.458 8.497 19.867 1.00 51.25 112 LYS A CA 1
ATOM 871 C C . LYS A 1 112 ? -19.689 7.891 21.044 1.00 51.25 112 LYS A C 1
ATOM 873 O O . LYS A 1 112 ? -18.673 8.464 21.432 1.00 51.25 112 LYS A O 1
ATOM 878 N N . LEU A 1 113 ? -20.165 6.796 21.640 1.00 50.06 113 LEU A N 1
ATOM 879 C CA . LEU A 1 113 ? -19.513 6.193 22.800 1.00 50.06 113 LEU A CA 1
ATOM 880 C C . LEU A 1 113 ? -18.175 5.556 22.381 1.00 50.06 113 LEU A C 1
ATOM 882 O O . LEU A 1 113 ? -18.156 4.641 21.561 1.00 50.06 113 LEU A O 1
ATOM 886 N N . GLN A 1 114 ? -17.058 6.055 22.918 1.00 42.56 114 GLN A N 1
ATOM 887 C CA . GLN A 1 114 ? -15.703 5.692 22.460 1.00 42.56 114 GLN A CA 1
ATOM 888 C C . GLN A 1 114 ? -14.990 4.665 23.357 1.00 42.56 114 GLN A C 1
ATOM 890 O O . GLN A 1 114 ? -13.979 4.103 22.944 1.00 42.56 114 GLN A O 1
ATOM 895 N N . TYR A 1 115 ? -15.486 4.407 24.574 1.00 39.16 115 TYR A N 1
ATOM 896 C CA . TYR A 1 115 ? -14.785 3.582 25.565 1.00 39.16 115 TYR A CA 1
ATOM 897 C C . TYR A 1 115 ? -15.757 2.885 26.532 1.00 39.16 115 TYR A C 1
ATOM 899 O O . TYR A 1 115 ? -16.579 3.552 27.160 1.00 39.16 115 TYR A O 1
ATOM 907 N N . LEU A 1 116 ? -15.635 1.558 26.684 1.00 50.22 116 LEU A N 1
ATOM 908 C CA . LEU A 1 116 ? -16.261 0.776 27.759 1.00 50.22 116 LEU A CA 1
ATOM 909 C C . LEU A 1 116 ? -15.152 0.164 28.623 1.00 50.22 116 LEU A C 1
ATOM 911 O O . LEU A 1 116 ? -14.556 -0.848 28.265 1.00 50.22 116 LEU A O 1
ATOM 915 N N . GLY A 1 117 ? -14.866 0.784 29.767 1.00 40.66 117 GLY A N 1
ATOM 916 C CA . GLY A 1 117 ? -13.923 0.242 30.743 1.00 40.66 117 GLY A CA 1
ATOM 917 C C . GLY A 1 117 ? -14.641 -0.627 31.767 1.00 40.66 117 GLY A C 1
ATOM 918 O O . GLY A 1 117 ? -15.192 -0.081 32.719 1.00 40.66 117 GLY A O 1
ATOM 919 N N . SER A 1 118 ? -14.622 -1.952 31.597 1.00 42.47 118 SER A N 1
ATOM 920 C CA . SER A 1 118 ? -14.998 -2.910 32.645 1.00 42.47 118 SER A CA 1
ATOM 921 C C . SER A 1 118 ? -13.738 -3.576 33.194 1.00 42.47 118 SER A C 1
ATOM 923 O O . SER A 1 118 ? -13.203 -4.502 32.588 1.00 42.47 118 SER A O 1
ATOM 925 N N . HIS A 1 119 ? -13.240 -3.090 34.329 1.00 41.84 119 HIS A N 1
ATOM 926 C CA . HIS A 1 119 ? -12.095 -3.683 35.020 1.00 41.84 119 HIS A CA 1
ATOM 927 C C . HIS A 1 119 ? -12.606 -4.485 36.228 1.00 41.84 119 HIS A C 1
ATOM 929 O O . HIS A 1 119 ? -13.294 -3.922 37.083 1.00 41.84 119 HIS A O 1
ATOM 935 N N . GLY A 1 120 ? -12.296 -5.789 36.282 1.00 38.75 120 GLY A N 1
ATOM 936 C CA . GLY A 1 120 ? -12.500 -6.624 37.477 1.00 38.75 120 GLY A CA 1
ATOM 937 C C . GLY A 1 120 ? -13.670 -7.624 37.498 1.00 38.75 120 GLY A C 1
ATOM 938 O O . GLY A 1 120 ? -14.115 -7.959 38.592 1.00 38.75 120 GLY A O 1
ATOM 939 N N . ASN A 1 121 ? -14.150 -8.145 36.362 1.00 37.41 121 ASN A N 1
ATOM 940 C CA . ASN A 1 121 ? -15.138 -9.237 36.357 1.00 37.41 121 ASN A CA 1
ATOM 941 C C . ASN A 1 121 ? -14.490 -10.585 36.009 1.00 37.41 121 ASN A C 1
ATOM 943 O O . ASN A 1 121 ? -13.874 -10.747 34.959 1.00 37.41 121 ASN A O 1
ATOM 947 N N . SER A 1 122 ? -14.619 -11.542 36.925 1.00 42.38 122 SER A N 1
ATOM 948 C CA . SER A 1 122 ? -14.202 -12.935 36.775 1.00 42.38 122 SER A CA 1
ATOM 949 C C . SER A 1 122 ? -15.166 -13.711 35.869 1.00 42.38 122 SER A C 1
ATOM 951 O O . SER A 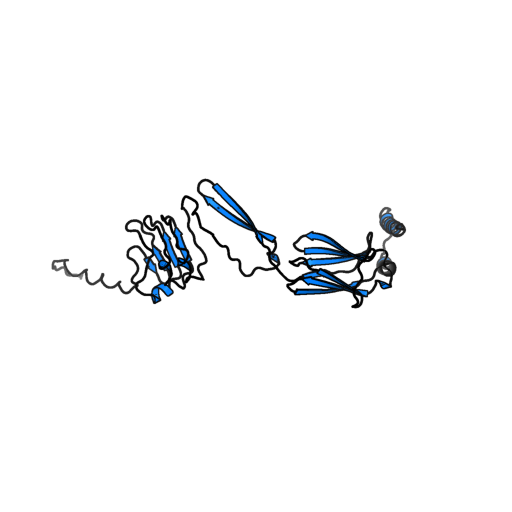1 122 ? -16.367 -13.698 36.122 1.00 42.38 122 SER A O 1
ATOM 953 N N . GLU A 1 123 ? -14.583 -14.439 34.911 1.00 42.62 123 GLU A N 1
ATOM 954 C CA . GLU A 1 123 ? -15.161 -15.361 33.911 1.00 42.62 123 GLU A CA 1
ATOM 955 C C . GLU A 1 123 ? -15.589 -14.766 32.550 1.00 42.62 123 GLU A C 1
ATOM 957 O O . GLU A 1 123 ? -16.165 -13.679 32.481 1.00 42.62 123 GLU A O 1
ATOM 962 N N . PRO A 1 124 ? -15.266 -15.468 31.437 1.00 38.53 124 PRO A N 1
ATOM 963 C CA . PRO A 1 124 ? -15.466 -14.965 30.087 1.00 38.53 124 PRO A CA 1
ATOM 964 C C . PRO A 1 124 ? -16.958 -14.930 29.771 1.00 38.53 124 PRO A C 1
ATOM 966 O O . PRO A 1 124 ? -17.651 -15.947 29.803 1.00 38.53 124 PRO A O 1
ATOM 969 N N . ILE A 1 125 ? -17.454 -13.743 29.438 1.00 44.47 125 ILE A N 1
ATOM 970 C CA . ILE A 1 125 ? -18.843 -13.554 29.040 1.00 44.47 125 ILE A CA 1
ATOM 971 C C . ILE A 1 125 ? -19.062 -14.303 27.725 1.00 44.47 125 ILE A C 1
ATOM 973 O O . ILE A 1 125 ? -18.528 -13.937 26.676 1.00 44.47 125 ILE A O 1
ATOM 977 N N . GLN A 1 126 ? -19.853 -15.374 27.787 1.00 36.72 126 GLN A N 1
ATOM 978 C CA . GLN A 1 126 ? -20.277 -16.143 26.626 1.00 36.72 126 GLN A CA 1
ATOM 979 C C . GLN A 1 126 ? -21.156 -15.246 25.740 1.00 36.72 126 GLN A C 1
ATOM 981 O O . GLN A 1 126 ? -22.357 -15.120 25.959 1.00 36.72 126 GLN A O 1
ATOM 986 N N . GLY A 1 127 ? -20.527 -14.573 24.771 1.00 42.00 127 GLY A N 1
ATOM 987 C CA . GLY A 1 127 ? -21.196 -13.692 23.807 1.00 42.00 127 GLY A CA 1
ATOM 988 C C . GLY A 1 127 ? -20.698 -12.243 23.732 1.00 42.00 127 GLY A C 1
ATOM 989 O O . GLY A 1 127 ? -21.294 -11.468 22.987 1.00 42.00 127 GLY A O 1
ATOM 990 N N . GLN A 1 128 ? -19.634 -11.847 24.443 1.00 46.12 128 GLN A N 1
ATOM 991 C CA . GLN A 1 128 ? -19.015 -10.528 24.241 1.00 46.12 128 GLN A CA 1
ATOM 992 C C . GLN A 1 128 ? -18.136 -10.517 22.984 1.00 46.12 128 GLN A C 1
ATOM 994 O O . GLN A 1 128 ? -17.049 -11.087 22.964 1.00 46.12 128 GLN A O 1
ATOM 999 N N . VAL A 1 129 ? -18.610 -9.843 21.937 1.00 45.22 129 VAL A N 1
ATOM 1000 C CA . VAL A 1 129 ? -17.781 -9.430 20.800 1.00 45.22 129 VAL A CA 1
ATOM 1001 C C . VAL A 1 129 ? -17.391 -7.975 21.041 1.00 45.22 129 VAL A C 1
ATOM 1003 O O . VAL A 1 129 ? -18.239 -7.089 20.962 1.00 45.22 129 VAL A O 1
ATOM 1006 N N . SER A 1 130 ? -16.124 -7.731 21.371 1.00 49.34 130 SER A N 1
ATOM 1007 C CA . SER A 1 130 ? -15.554 -6.381 21.381 1.00 49.34 130 SER A CA 1
ATOM 1008 C C . SER A 1 130 ? -15.126 -6.033 19.958 1.00 49.34 130 SER A C 1
ATOM 1010 O O . SER A 1 130 ? -14.189 -6.629 19.430 1.00 49.34 130 SER A O 1
ATOM 1012 N N . GLU A 1 131 ? -15.833 -5.103 19.320 1.00 51.22 131 GLU A N 1
ATOM 1013 C CA . GLU A 1 131 ? -15.523 -4.649 17.962 1.00 51.22 131 GLU A CA 1
ATOM 1014 C C . GLU A 1 131 ? -14.601 -3.424 17.994 1.00 51.22 131 GLU A C 1
ATOM 1016 O O . GLU A 1 131 ? -14.923 -2.404 18.602 1.00 51.22 131 GLU A O 1
ATOM 1021 N N . LEU A 1 132 ? -13.459 -3.511 17.308 1.00 56.19 132 LEU A N 1
ATOM 1022 C CA . LEU A 1 132 ? -12.544 -2.392 17.093 1.00 56.19 132 LEU A CA 1
ATOM 1023 C C . LEU A 1 132 ? -12.803 -1.786 15.709 1.00 56.19 132 LEU A C 1
ATOM 1025 O O . LEU A 1 132 ? -12.515 -2.413 14.691 1.00 56.19 132 LEU A O 1
ATOM 1029 N N . HIS A 1 133 ? -13.316 -0.555 15.677 1.00 56.88 133 HIS A N 1
ATOM 1030 C CA . HIS A 1 133 ? -13.517 0.211 14.444 1.00 56.88 133 HIS A CA 1
ATOM 1031 C C . HIS A 1 133 ? -12.352 1.183 14.242 1.00 56.88 133 HIS A C 1
ATOM 1033 O O . HIS A 1 133 ? -12.067 2.008 15.110 1.00 56.88 133 HIS A O 1
ATOM 1039 N N . LEU A 1 134 ? -11.678 1.087 13.097 1.00 53.62 134 LEU A N 1
ATOM 1040 C CA . LEU A 1 134 ? -10.536 1.929 12.741 1.00 53.62 134 LEU A CA 1
ATOM 1041 C C . LEU A 1 134 ? -10.942 2.922 11.652 1.00 53.62 134 LEU A C 1
ATOM 1043 O O . LEU A 1 134 ? -11.554 2.541 10.656 1.00 53.62 134 LEU A O 1
ATOM 1047 N N . TYR A 1 135 ? -10.571 4.188 11.828 1.00 64.38 135 TYR A N 1
ATOM 1048 C CA . TYR A 1 135 ? -10.922 5.283 10.924 1.00 64.38 135 TYR A CA 1
ATOM 1049 C C . TYR A 1 135 ? -9.662 5.972 10.399 1.00 64.38 135 TYR A C 1
ATOM 1051 O O . TYR A 1 135 ? -8.624 5.944 11.054 1.00 64.38 135 TYR A O 1
ATOM 1059 N N . ASN A 1 136 ? -9.773 6.635 9.243 1.00 70.06 136 ASN A N 1
ATOM 1060 C CA . ASN A 1 136 ? -8.679 7.387 8.607 1.00 70.06 136 ASN A CA 1
ATOM 1061 C C . ASN A 1 136 ? -7.424 6.547 8.315 1.00 70.06 136 ASN A C 1
ATOM 1063 O O . ASN A 1 136 ? -6.303 7.042 8.410 1.00 70.06 136 ASN A O 1
ATOM 1067 N N . LEU A 1 137 ? -7.625 5.281 7.952 1.00 69.00 137 LEU A N 1
ATOM 1068 C CA . LEU A 1 137 ? -6.545 4.394 7.538 1.00 69.00 137 LEU A CA 1
ATOM 1069 C C . LEU A 1 137 ? -5.951 4.836 6.195 1.00 69.00 137 LEU A C 1
ATOM 1071 O O . LEU A 1 137 ? -6.665 5.278 5.291 1.00 69.00 137 LEU A O 1
ATOM 1075 N N . SER A 1 138 ? -4.640 4.673 6.066 1.00 78.56 138 SER A N 1
ATOM 1076 C CA . SER A 1 138 ? -3.859 4.984 4.873 1.00 78.56 138 SER A CA 1
ATOM 1077 C C . SER A 1 138 ? -3.238 3.723 4.264 1.00 78.56 138 SER A C 1
ATOM 1079 O O . SER A 1 138 ? -3.224 2.652 4.871 1.00 78.56 138 SER A O 1
ATOM 1081 N N . SER A 1 139 ? -2.662 3.838 3.065 1.00 83.12 139 SER A N 1
ATOM 1082 C CA . SER A 1 139 ? -1.892 2.739 2.460 1.00 83.12 139 SER A CA 1
ATOM 1083 C C . SER A 1 139 ? -0.692 2.307 3.315 1.00 83.12 139 SER A C 1
ATOM 1085 O O . SER A 1 139 ? -0.292 1.144 3.266 1.00 83.12 139 SER A O 1
ATOM 1087 N N . LEU A 1 140 ? -0.151 3.212 4.138 1.00 82.94 140 LEU A N 1
ATOM 1088 C CA . LEU A 1 140 ? 0.963 2.939 5.050 1.00 82.94 140 LEU A CA 1
ATOM 1089 C C . LEU A 1 140 ? 0.563 2.059 6.236 1.00 82.94 140 LEU A C 1
ATOM 1091 O O . LEU A 1 140 ? 1.441 1.517 6.899 1.00 82.94 140 LEU A O 1
ATOM 1095 N N . ASP A 1 141 ? -0.732 1.880 6.491 1.00 80.25 141 ASP A N 1
ATOM 1096 C CA . ASP A 1 141 ? -1.232 1.031 7.571 1.00 80.25 141 ASP A CA 1
ATOM 1097 C C . ASP A 1 141 ? -1.419 -0.433 7.118 1.00 80.25 141 ASP A C 1
ATOM 1099 O O . ASP A 1 141 ? -1.663 -1.323 7.932 1.00 80.25 141 ASP A O 1
ATOM 1103 N N . ASN A 1 142 ? -1.276 -0.722 5.818 1.00 80.38 142 ASN A N 1
ATOM 1104 C CA . ASN A 1 142 ? -1.488 -2.061 5.262 1.00 80.38 142 ASN A CA 1
ATOM 1105 C C . ASN A 1 142 ? -0.416 -3.055 5.724 1.00 80.38 142 ASN A C 1
ATOM 1107 O O . ASN A 1 142 ? 0.766 -2.771 5.564 1.00 80.38 142 ASN A O 1
ATOM 1111 N N . ASN A 1 143 ? -0.793 -4.237 6.205 1.00 76.44 143 ASN A N 1
ATOM 1112 C CA . ASN A 1 143 ? 0.069 -5.197 6.909 1.00 76.44 143 ASN A CA 1
ATOM 1113 C C . ASN A 1 143 ? 0.580 -4.714 8.282 1.00 76.44 143 ASN A C 1
ATOM 1115 O O . ASN A 1 143 ? 1.502 -5.314 8.838 1.00 76.44 143 ASN A O 1
ATOM 1119 N N . CYS A 1 144 ? -0.005 -3.666 8.876 1.00 77.12 144 CYS A N 1
ATOM 1120 C CA . CYS A 1 144 ? 0.238 -3.375 10.291 1.00 77.12 144 CYS A CA 1
ATOM 1121 C C . CYS A 1 144 ? -0.379 -4.471 11.172 1.00 77.12 144 CYS A C 1
ATOM 1123 O O . CYS A 1 144 ? -1.526 -4.872 10.967 1.00 77.12 144 CYS A O 1
ATOM 1125 N N . LYS A 1 145 ? 0.391 -4.945 12.160 1.00 75.00 145 LYS A N 1
ATOM 1126 C CA . LYS A 1 145 ? -0.060 -5.918 13.160 1.00 75.00 145 LYS A CA 1
ATOM 1127 C C . LYS A 1 145 ? -0.816 -5.190 14.267 1.00 75.00 145 LYS A C 1
ATOM 1129 O O . LYS A 1 145 ? -0.256 -4.321 14.929 1.00 75.00 145 LYS A O 1
ATOM 1134 N N . ILE A 1 146 ? -2.061 -5.580 14.487 1.00 69.50 146 ILE A N 1
ATOM 1135 C CA . ILE A 1 146 ? -2.867 -5.154 15.628 1.00 69.50 146 ILE A CA 1
ATOM 1136 C C . ILE A 1 146 ? -2.905 -6.302 16.618 1.00 69.50 146 ILE A C 1
ATOM 1138 O O . ILE A 1 146 ? -3.174 -7.434 16.223 1.00 69.50 146 ILE A O 1
ATOM 1142 N N . THR A 1 147 ? -2.666 -6.006 17.892 1.00 66.31 147 THR A N 1
ATOM 1143 C CA . THR A 1 147 ? -2.763 -6.970 18.987 1.00 66.31 147 THR A CA 1
ATOM 1144 C C . THR A 1 147 ? -3.856 -6.534 19.951 1.00 66.31 147 THR A C 1
ATOM 1146 O O . THR A 1 147 ? -3.874 -5.396 20.410 1.00 66.31 147 THR A O 1
ATOM 1149 N N . CYS A 1 148 ? -4.769 -7.447 20.251 1.00 63.22 148 CYS A N 1
ATOM 1150 C CA . CYS A 1 148 ? -5.696 -7.349 21.361 1.00 63.22 148 CYS A CA 1
ATOM 1151 C C . CYS A 1 148 ? -5.095 -8.135 22.529 1.00 63.22 148 CYS A C 1
ATOM 1153 O O . CYS A 1 148 ? -4.900 -9.344 22.405 1.00 63.22 148 CYS A O 1
ATOM 1155 N N . SER A 1 149 ? -4.785 -7.445 23.626 1.00 62.28 149 SER A N 1
ATOM 1156 C CA . SER A 1 149 ? -4.337 -8.061 24.874 1.00 62.28 149 SER A CA 1
ATOM 1157 C C . SER A 1 149 ? -5.474 -8.064 25.894 1.00 62.28 149 SER A C 1
ATOM 1159 O O . SER A 1 149 ? -6.226 -7.091 26.009 1.00 62.28 149 SER A O 1
ATOM 1161 N N . ALA A 1 150 ? -5.607 -9.171 26.615 1.00 62.59 150 ALA A N 1
ATOM 1162 C CA . ALA A 1 150 ? -6.503 -9.338 27.742 1.00 62.59 150 ALA A CA 1
ATOM 1163 C C . ALA A 1 150 ? -5.693 -9.794 28.959 1.00 62.59 150 ALA A C 1
ATOM 1165 O O . ALA A 1 150 ? -5.043 -10.837 28.928 1.00 62.59 150 ALA A O 1
ATOM 1166 N N . GLU A 1 151 ? -5.774 -9.034 30.047 1.00 62.94 151 GLU A N 1
ATOM 1167 C CA . GLU A 1 151 ? -5.029 -9.286 31.282 1.00 62.94 151 GLU A CA 1
ATOM 1168 C C . GLU A 1 151 ? -5.983 -9.591 32.444 1.00 62.94 151 GLU A C 1
ATOM 1170 O O . GLU A 1 151 ? -7.049 -8.982 32.582 1.00 62.94 151 GLU A O 1
ATOM 1175 N N . ASN A 1 152 ? -5.603 -10.543 33.298 1.00 62.59 152 ASN A N 1
ATOM 1176 C CA . ASN A 1 152 ? -6.269 -10.822 34.566 1.00 62.59 152 ASN A CA 1
ATOM 1177 C C . ASN A 1 152 ? -5.249 -11.090 35.691 1.00 62.59 152 ASN A C 1
ATOM 1179 O O . ASN A 1 152 ? -4.043 -11.106 35.472 1.00 62.59 152 ASN A O 1
ATOM 1183 N N . ILE A 1 153 ? -5.738 -11.355 36.910 1.00 66.56 153 ILE A N 1
ATOM 1184 C CA . ILE A 1 153 ? -4.887 -11.597 38.094 1.00 66.56 153 ILE A CA 1
ATOM 1185 C C . ILE A 1 153 ? -3.958 -12.822 37.978 1.00 66.56 153 ILE A C 1
ATOM 1187 O O . ILE A 1 153 ? -3.079 -12.996 38.819 1.00 66.56 153 ILE A O 1
ATOM 1191 N N . VAL A 1 154 ? -4.191 -13.700 36.997 1.00 74.38 154 VAL A N 1
ATOM 1192 C CA . VAL A 1 154 ? -3.425 -14.930 36.744 1.00 74.38 154 VAL A CA 1
ATOM 1193 C C . VAL A 1 154 ? -2.403 -14.727 35.617 1.00 74.38 154 VAL A C 1
ATOM 1195 O O . VAL A 1 154 ? -1.380 -15.409 35.610 1.00 74.38 154 VAL A O 1
ATOM 1198 N N . GLY A 1 155 ? -2.639 -13.795 34.687 1.00 57.03 155 GLY A N 1
ATOM 1199 C CA . GLY A 1 155 ? -1.711 -13.473 33.604 1.00 57.03 155 GLY A CA 1
ATOM 1200 C C . GLY A 1 155 ? -2.343 -12.724 32.429 1.00 57.03 155 GLY A C 1
ATOM 1201 O O . GLY A 1 155 ? -3.507 -12.323 32.463 1.00 57.03 155 GLY A O 1
ATOM 1202 N N . GLU A 1 156 ? -1.550 -12.564 31.372 1.00 69.06 156 GLU A N 1
ATOM 1203 C CA . GLU A 1 156 ? -1.895 -11.866 30.131 1.00 69.06 156 GLU A CA 1
ATOM 1204 C C . GLU A 1 156 ? -2.054 -12.859 28.969 1.00 69.06 156 GLU A C 1
ATOM 1206 O O . GLU A 1 156 ? -1.328 -13.853 28.880 1.00 69.06 156 GLU A O 1
ATOM 1211 N N . ASN A 1 157 ? -3.006 -12.597 28.074 1.00 64.75 157 ASN A N 1
ATOM 1212 C CA . ASN A 1 157 ? -3.174 -13.326 26.823 1.00 64.75 157 ASN A CA 1
ATOM 1213 C C . ASN A 1 157 ? -3.383 -12.355 25.659 1.00 64.75 157 ASN A C 1
ATOM 1215 O O . ASN A 1 157 ? -4.180 -11.426 25.756 1.00 64.75 157 ASN A O 1
ATOM 1219 N N . GLU A 1 158 ? -2.730 -12.619 24.531 1.00 75.44 158 GLU A N 1
ATOM 1220 C CA . GLU A 1 158 ? -2.759 -11.754 23.357 1.00 75.44 158 GLU A CA 1
ATOM 1221 C C . GLU A 1 158 ? -3.246 -12.499 22.113 1.00 75.44 158 GLU A C 1
ATOM 1223 O O . GLU A 1 158 ? -2.908 -13.659 21.873 1.00 75.44 158 GLU A O 1
ATOM 1228 N N . SER A 1 159 ? -3.998 -11.800 21.269 1.00 66.31 159 SER A N 1
ATOM 1229 C CA . SER A 1 159 ? -4.344 -12.244 19.922 1.00 66.31 159 SER A CA 1
ATOM 1230 C C . SER A 1 159 ? -4.042 -11.135 18.929 1.00 66.31 159 SER A C 1
ATOM 1232 O O . SER A 1 159 ? -4.329 -9.969 19.196 1.00 66.31 159 SER A O 1
ATOM 1234 N N . SER A 1 160 ? -3.493 -11.476 17.765 1.00 68.56 160 SER A N 1
ATOM 1235 C CA . SER A 1 160 ? -3.097 -10.480 16.770 1.00 68.56 160 SER A CA 1
ATOM 1236 C C . SER A 1 160 ? -3.637 -10.764 15.375 1.00 68.56 160 SER A C 1
ATOM 1238 O O . SER A 1 160 ? -3.781 -11.916 14.975 1.00 68.56 160 SER A O 1
ATOM 1240 N N . VAL A 1 161 ? -3.860 -9.699 14.606 1.00 72.06 161 VAL A N 1
ATOM 1241 C CA . VAL A 1 161 ? -4.283 -9.735 13.200 1.00 72.06 161 VAL A CA 1
ATOM 1242 C C . VAL A 1 161 ? -3.495 -8.707 12.386 1.00 72.06 161 VAL A C 1
ATOM 1244 O O . VAL A 1 161 ? -3.061 -7.689 12.923 1.00 72.06 161 VAL A O 1
ATOM 1247 N N . PHE A 1 162 ? -3.297 -8.963 11.095 1.00 75.69 162 PHE A N 1
ATOM 1248 C CA . PHE A 1 162 ? -2.718 -7.992 10.166 1.00 75.69 162 PHE A CA 1
ATOM 1249 C C . PHE A 1 162 ? -3.826 -7.262 9.408 1.00 75.69 162 PHE A C 1
ATOM 1251 O O . PHE A 1 162 ? -4.784 -7.891 8.960 1.00 75.69 162 PHE A O 1
ATOM 1258 N N . LEU A 1 163 ? -3.694 -5.945 9.259 1.00 76.50 163 LEU A N 1
ATOM 1259 C CA . LEU A 1 163 ? -4.615 -5.149 8.449 1.00 76.50 163 LEU A CA 1
ATOM 1260 C C . LEU A 1 163 ? -4.443 -5.441 6.955 1.00 76.50 163 LEU A C 1
ATOM 1262 O O . LEU A 1 163 ? -3.320 -5.418 6.461 1.00 76.50 163 LEU A O 1
ATOM 1266 N N . ASP A 1 164 ? -5.554 -5.620 6.240 1.00 81.12 164 ASP A N 1
ATOM 1267 C CA . ASP A 1 164 ? -5.602 -5.710 4.774 1.00 81.12 164 ASP A CA 1
ATOM 1268 C C . ASP A 1 164 ? -6.338 -4.486 4.212 1.00 81.12 164 ASP A C 1
ATOM 1270 O O . ASP A 1 164 ? -7.567 -4.445 4.121 1.00 81.12 164 ASP A O 1
ATOM 1274 N N . ILE A 1 165 ? -5.577 -3.435 3.914 1.00 81.50 165 ILE A N 1
ATOM 1275 C CA . ILE A 1 165 ? -6.091 -2.168 3.392 1.00 81.50 165 ILE A CA 1
ATOM 1276 C C . ILE A 1 165 ? -5.891 -2.151 1.889 1.00 81.50 165 ILE A C 1
ATOM 1278 O O . ILE A 1 165 ? -4.788 -2.364 1.386 1.00 81.50 165 ILE A O 1
ATOM 1282 N N . LEU A 1 166 ? -6.968 -1.841 1.175 1.00 86.94 166 LEU A N 1
ATOM 1283 C CA . LEU A 1 166 ? -7.009 -1.857 -0.276 1.00 86.94 166 LEU A CA 1
ATOM 1284 C C . LEU A 1 166 ? -6.885 -0.434 -0.834 1.00 86.94 166 LEU A C 1
ATOM 1286 O O . LEU A 1 166 ? -7.606 0.467 -0.407 1.00 86.94 166 LEU A O 1
ATOM 1290 N N . PHE A 1 167 ? -5.971 -0.226 -1.779 1.00 92.00 167 PHE A N 1
ATOM 1291 C CA . PHE A 1 167 ? -5.606 1.093 -2.298 1.00 92.00 167 PHE A CA 1
ATOM 1292 C C . PHE A 1 167 ? -5.069 1.021 -3.742 1.00 92.00 167 PHE A C 1
ATOM 1294 O O . PHE A 1 167 ? -4.596 -0.035 -4.185 1.00 92.00 167 PHE A O 1
ATOM 1301 N N . PRO A 1 168 ? -5.155 2.124 -4.515 1.00 97.31 168 PRO A N 1
ATOM 1302 C CA . PRO A 1 168 ? -4.625 2.179 -5.877 1.00 97.31 168 PRO A CA 1
ATOM 1303 C C . PRO A 1 168 ? -3.094 2.043 -5.910 1.00 97.31 168 PRO A C 1
ATOM 1305 O O . PRO A 1 168 ? -2.429 2.324 -4.913 1.00 97.31 168 PRO A O 1
ATOM 1308 N N . PRO A 1 169 ? -2.517 1.634 -7.051 1.00 98.06 169 PRO A N 1
ATOM 1309 C CA . PRO A 1 169 ? -1.072 1.582 -7.211 1.00 98.06 169 PRO A CA 1
ATOM 1310 C C . PRO A 1 169 ? -0.427 2.970 -7.147 1.00 98.06 169 PRO A C 1
ATOM 1312 O O . PRO A 1 169 ? -1.035 3.959 -7.551 1.00 98.06 169 PRO A O 1
ATOM 1315 N N . ASN A 1 170 ? 0.824 3.023 -6.690 1.00 97.31 170 ASN A N 1
ATOM 1316 C CA . ASN A 1 170 ? 1.662 4.223 -6.702 1.00 97.31 170 ASN A CA 1
ATOM 1317 C C . ASN A 1 170 ? 3.106 3.846 -7.058 1.00 97.31 170 ASN A C 1
ATOM 1319 O O . ASN A 1 170 ? 3.732 3.055 -6.350 1.00 97.31 170 ASN A O 1
ATOM 1323 N N . ILE A 1 171 ? 3.624 4.405 -8.153 1.00 98.31 171 ILE A N 1
ATOM 1324 C CA . ILE A 1 171 ? 4.978 4.178 -8.661 1.00 98.31 171 ILE A CA 1
ATOM 1325 C C . ILE A 1 171 ? 5.945 5.163 -7.986 1.00 98.31 171 ILE A C 1
ATOM 1327 O O . ILE A 1 171 ? 6.250 6.257 -8.490 1.00 98.31 171 ILE A O 1
ATOM 1331 N N . SER A 1 172 ? 6.494 4.738 -6.849 1.00 97.00 172 SER A N 1
ATOM 1332 C CA . SER A 1 172 ? 7.461 5.510 -6.066 1.00 97.00 172 SER A CA 1
ATOM 1333 C C . SER A 1 172 ? 8.752 5.759 -6.857 1.00 97.00 172 SER A C 1
ATOM 1335 O O . SER A 1 172 ? 9.222 6.900 -6.954 1.00 97.00 172 SER A O 1
ATOM 1337 N N . LYS A 1 173 ? 9.274 4.743 -7.556 1.00 97.19 173 LYS A N 1
ATOM 1338 C CA . LYS A 1 173 ? 10.533 4.827 -8.313 1.00 97.19 173 LYS A CA 1
ATOM 1339 C C . LYS A 1 173 ? 10.398 4.283 -9.732 1.00 97.19 173 LYS A C 1
ATOM 1341 O O . LYS A 1 173 ? 9.846 3.214 -9.955 1.00 97.19 173 LYS A O 1
ATOM 1346 N N . LEU A 1 174 ? 10.976 5.021 -10.674 1.0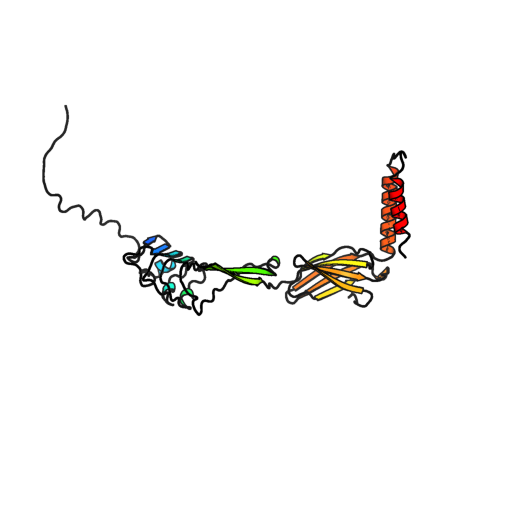0 98.25 174 LEU A N 1
ATOM 1347 C CA . LEU A 1 174 ? 11.304 4.573 -12.024 1.00 98.25 174 LEU A CA 1
ATOM 1348 C C . LEU A 1 174 ? 12.557 5.349 -12.435 1.00 98.25 174 LEU A C 1
ATOM 1350 O O . LEU A 1 174 ? 12.532 6.580 -12.388 1.00 98.25 174 LEU A O 1
ATOM 1354 N N . SER A 1 175 ? 13.652 4.659 -12.743 1.00 95.88 175 SER A N 1
ATOM 1355 C CA . SER A 1 175 ? 14.940 5.309 -13.023 1.00 95.88 175 SER A CA 1
ATOM 1356 C C . SER A 1 175 ? 15.632 4.739 -14.256 1.00 95.88 175 SER A C 1
ATOM 1358 O O . SER A 1 175 ? 15.146 3.784 -14.860 1.00 95.88 175 SER A O 1
ATOM 1360 N N . ASP A 1 176 ? 16.753 5.361 -14.627 1.00 93.62 176 ASP A N 1
ATOM 1361 C CA . ASP A 1 176 ? 17.541 4.986 -15.798 1.00 93.62 176 ASP A CA 1
ATOM 1362 C C . ASP A 1 176 ? 17.989 3.524 -15.756 1.00 93.62 176 ASP A C 1
ATOM 1364 O O . ASP A 1 176 ? 18.141 2.919 -14.687 1.00 93.62 176 ASP A O 1
ATOM 1368 N N . ALA A 1 177 ? 18.213 2.973 -16.949 1.00 94.44 177 ALA A N 1
ATOM 1369 C CA . ALA A 1 177 ? 18.696 1.616 -17.092 1.00 94.44 177 ALA A CA 1
ATOM 1370 C C . ALA A 1 177 ? 20.164 1.498 -16.680 1.00 94.44 177 ALA A C 1
ATOM 1372 O O . ALA A 1 177 ? 20.982 2.366 -16.987 1.00 94.44 177 ALA A O 1
ATOM 1373 N N . TYR A 1 178 ? 20.511 0.378 -16.057 1.00 92.62 178 TYR A N 1
ATOM 1374 C CA . TYR A 1 178 ? 21.897 -0.008 -15.819 1.00 92.62 178 TYR A CA 1
ATOM 1375 C C . TYR A 1 178 ? 22.173 -1.390 -16.408 1.00 92.62 178 TYR A C 1
ATOM 1377 O O . TYR A 1 178 ? 21.255 -2.177 -16.646 1.00 92.62 178 TYR A O 1
ATOM 1385 N N . SER A 1 179 ? 23.452 -1.660 -16.657 1.00 90.56 179 SER A N 1
ATOM 1386 C CA . SER A 1 179 ? 23.936 -2.938 -17.166 1.00 90.56 179 SER A CA 1
ATOM 1387 C C . SER A 1 179 ? 24.743 -3.632 -16.080 1.00 90.56 179 SER A C 1
ATOM 1389 O O . SER A 1 179 ? 25.681 -3.046 -15.543 1.00 90.56 179 SER A O 1
ATOM 1391 N N . ASP A 1 180 ? 24.380 -4.874 -15.790 1.00 81.38 180 ASP A N 1
ATOM 1392 C CA . ASP A 1 180 ? 25.207 -5.822 -15.043 1.00 81.38 180 ASP A CA 1
ATOM 1393 C C . ASP A 1 180 ? 25.345 -7.090 -15.903 1.00 81.38 180 ASP A C 1
ATOM 1395 O O . ASP A 1 180 ? 26.091 -7.061 -16.879 1.00 81.38 180 ASP A O 1
ATOM 1399 N N . HIS A 1 181 ? 24.544 -8.134 -15.652 1.00 85.38 181 HIS A N 1
ATOM 1400 C CA . HIS A 1 181 ? 24.431 -9.310 -16.537 1.00 85.38 181 HIS A CA 1
ATOM 1401 C C . HIS A 1 181 ? 23.416 -9.122 -17.677 1.00 85.38 181 HIS A C 1
ATOM 1403 O O . HIS A 1 181 ? 23.636 -9.571 -18.796 1.00 85.38 181 HIS A O 1
ATOM 1409 N N . HIS A 1 182 ? 22.310 -8.435 -17.392 1.00 90.62 182 HIS A N 1
ATOM 1410 C CA . HIS A 1 182 ? 21.312 -7.997 -18.368 1.00 90.62 182 HIS A CA 1
ATOM 1411 C C . HIS A 1 182 ? 21.073 -6.498 -18.172 1.00 90.62 182 HIS A C 1
ATOM 1413 O O . HIS A 1 182 ? 21.427 -5.937 -17.127 1.00 90.62 182 HIS A O 1
ATOM 1419 N N . TRP A 1 183 ? 20.452 -5.844 -19.153 1.00 94.62 183 TRP A N 1
ATOM 1420 C CA . TRP A 1 183 ? 20.000 -4.468 -18.970 1.00 94.62 183 TRP A CA 1
ATOM 1421 C C . TRP A 1 183 ? 18.754 -4.443 -18.099 1.00 94.62 183 TRP A C 1
ATOM 1423 O O . TRP A 1 183 ? 17.847 -5.253 -18.270 1.00 94.62 183 TRP A O 1
ATOM 1433 N N . CYS A 1 184 ? 18.714 -3.505 -17.164 1.00 95.88 184 CYS A N 1
ATOM 1434 C CA . CYS A 1 184 ? 17.712 -3.456 -16.113 1.00 95.88 184 CYS A CA 1
ATOM 1435 C C . CYS A 1 184 ? 17.164 -2.036 -15.991 1.00 95.88 184 CYS A C 1
ATOM 1437 O O . CYS A 1 184 ? 17.926 -1.124 -15.676 1.00 95.88 184 CYS A O 1
ATOM 1439 N N . ILE A 1 185 ? 15.858 -1.848 -16.221 1.00 97.56 185 ILE A N 1
ATOM 1440 C CA . ILE A 1 185 ? 15.136 -0.600 -15.915 1.00 97.56 185 ILE A CA 1
ATOM 1441 C C . ILE A 1 185 ? 14.424 -0.793 -14.569 1.00 97.56 185 ILE A C 1
ATOM 1443 O O . ILE A 1 185 ? 13.366 -1.432 -14.532 1.00 97.56 185 ILE A O 1
ATOM 1447 N N . PRO A 1 186 ? 14.986 -0.304 -13.451 1.00 97.75 186 PRO A N 1
ATOM 1448 C CA . PRO A 1 186 ? 14.456 -0.597 -12.129 1.00 97.75 186 PRO A CA 1
ATOM 1449 C C . PRO A 1 186 ? 13.236 0.267 -11.794 1.00 97.75 186 PRO A C 1
ATOM 1451 O O . PRO A 1 186 ? 13.182 1.468 -12.088 1.00 97.75 186 PRO A O 1
ATOM 1454 N N . PHE A 1 187 ? 12.284 -0.341 -11.093 1.00 98.00 187 PHE A N 1
ATOM 1455 C CA . PHE A 1 187 ? 11.104 0.325 -10.563 1.00 98.00 187 PHE A CA 1
ATOM 1456 C C . PHE A 1 187 ? 10.800 -0.125 -9.132 1.00 98.00 187 PHE A C 1
ATOM 1458 O O . PHE A 1 187 ? 11.140 -1.234 -8.715 1.00 98.00 187 PHE A O 1
ATOM 1465 N N . SER A 1 188 ? 10.111 0.753 -8.408 1.00 98.06 188 SER A N 1
ATOM 1466 C CA . SER A 1 188 ? 9.473 0.447 -7.132 1.00 98.06 188 SER A CA 1
ATOM 1467 C C . SER A 1 188 ? 8.047 0.972 -7.168 1.00 98.06 188 SER A C 1
ATOM 1469 O O . SER A 1 188 ? 7.807 2.081 -7.660 1.00 98.06 188 SER A O 1
ATOM 1471 N N . LEU A 1 189 ? 7.099 0.174 -6.688 1.00 97.75 189 LEU A N 1
ATOM 1472 C CA . LEU A 1 189 ? 5.703 0.585 -6.598 1.00 97.75 189 LEU A CA 1
ATOM 1473 C C . LEU A 1 189 ? 4.983 -0.100 -5.443 1.00 97.75 189 LEU A C 1
ATOM 1475 O O . LEU A 1 189 ? 5.239 -1.261 -5.137 1.00 97.75 189 LEU A O 1
ATOM 1479 N N . SER A 1 190 ? 4.023 0.596 -4.849 1.00 96.44 190 SER A N 1
ATOM 1480 C CA . SER A 1 190 ? 3.070 0.023 -3.898 1.00 96.44 190 SER A CA 1
ATOM 1481 C C . SER A 1 190 ? 1.719 -0.211 -4.572 1.00 96.44 190 SER A C 1
ATOM 1483 O O . SER A 1 190 ? 1.417 0.367 -5.617 1.00 96.44 190 SER A O 1
ATOM 1485 N N . GLY A 1 191 ? 0.898 -1.081 -3.986 1.00 95.81 191 GLY A N 1
ATOM 1486 C CA . GLY A 1 191 ? -0.478 -1.310 -4.425 1.00 95.81 191 GLY A CA 1
ATOM 1487 C C . GLY A 1 191 ? -1.070 -2.580 -3.824 1.00 95.81 191 GLY A C 1
ATOM 1488 O O . GLY A 1 191 ? -0.419 -3.627 -3.817 1.00 95.81 191 GLY A O 1
ATOM 1489 N N . ASN A 1 192 ? -2.312 -2.495 -3.345 1.00 92.56 192 ASN A N 1
ATOM 1490 C CA . ASN A 1 192 ? -3.054 -3.643 -2.828 1.00 92.56 192 ASN A CA 1
ATOM 1491 C C . ASN A 1 192 ? -4.512 -3.607 -3.324 1.00 92.56 192 ASN A C 1
ATOM 1493 O O . ASN A 1 192 ? -5.232 -2.662 -2.996 1.00 92.56 192 ASN A O 1
ATOM 1497 N N . PRO A 1 193 ? -5.002 -4.593 -4.101 1.00 95.81 193 PRO A N 1
ATOM 1498 C CA . PRO A 1 193 ? -4.341 -5.818 -4.550 1.00 95.81 193 PRO A CA 1
ATOM 1499 C C . PRO A 1 193 ? -3.132 -5.568 -5.446 1.00 95.81 193 PRO A C 1
ATOM 1501 O O . PRO A 1 193 ? -3.004 -4.479 -6.018 1.00 95.81 193 PRO A O 1
ATOM 1504 N N . LYS A 1 194 ? -2.289 -6.603 -5.584 1.00 94.69 194 LYS A N 1
ATOM 1505 C CA . LYS A 1 194 ? -1.113 -6.605 -6.463 1.00 94.69 194 LYS A CA 1
ATOM 1506 C C . LYS A 1 194 ? -1.477 -6.026 -7.843 1.00 94.69 194 LYS A C 1
ATOM 1508 O O . LYS A 1 194 ? -2.363 -6.582 -8.498 1.00 94.69 194 LYS A O 1
ATOM 1513 N N . PRO A 1 195 ? -0.824 -4.937 -8.282 1.00 97.06 195 PRO A N 1
ATOM 1514 C CA . PRO A 1 195 ? -1.128 -4.310 -9.563 1.00 97.06 195 PRO A CA 1
ATOM 1515 C C . PRO A 1 195 ? -0.708 -5.170 -10.759 1.00 97.06 195 PRO A C 1
ATOM 1517 O O . PRO A 1 195 ? 0.315 -5.856 -10.718 1.00 97.06 195 PRO A O 1
ATOM 1520 N N . GLU A 1 196 ? -1.475 -5.086 -11.843 1.00 97.56 196 GLU A N 1
ATOM 1521 C CA . GLU A 1 196 ? -1.053 -5.532 -13.170 1.00 97.56 196 GLU A CA 1
ATOM 1522 C C . GLU A 1 196 ? -0.109 -4.482 -13.767 1.00 97.56 196 GLU A C 1
ATOM 1524 O O . GLU A 1 196 ? -0.403 -3.284 -13.708 1.00 97.56 196 GLU A O 1
ATOM 1529 N N . LEU A 1 197 ? 1.020 -4.929 -14.321 1.00 98.00 197 LEU A N 1
ATOM 1530 C CA . LEU A 1 197 ? 2.049 -4.070 -14.902 1.00 98.00 197 LEU A CA 1
ATOM 1531 C C . LEU A 1 197 ? 2.036 -4.197 -16.424 1.00 98.00 197 LEU A C 1
ATOM 1533 O O . LEU A 1 197 ? 1.954 -5.304 -16.953 1.00 98.00 197 LEU A O 1
ATOM 1537 N N . ARG A 1 198 ? 2.121 -3.065 -17.125 1.00 97.81 198 ARG A N 1
ATOM 1538 C CA . ARG A 1 198 ? 2.262 -3.006 -18.585 1.00 97.81 198 ARG A CA 1
ATOM 1539 C C . ARG A 1 198 ? 3.273 -1.938 -18.966 1.00 97.81 198 ARG A C 1
ATOM 1541 O O . ARG A 1 198 ? 3.292 -0.863 -18.369 1.00 97.81 198 ARG A O 1
ATOM 1548 N N . TRP A 1 199 ? 4.059 -2.208 -19.997 1.00 98.44 199 TRP A N 1
ATOM 1549 C CA . TRP A 1 199 ? 5.076 -1.286 -20.491 1.00 98.44 199 TRP A CA 1
ATOM 1550 C C . TRP A 1 199 ? 4.727 -0.752 -21.872 1.00 98.44 199 TRP A C 1
ATOM 1552 O O . TRP A 1 199 ? 4.237 -1.489 -22.727 1.00 98.44 199 TRP A O 1
ATOM 1562 N N . LEU A 1 200 ? 5.022 0.527 -22.091 1.00 98.50 200 LEU A N 1
ATOM 1563 C CA . LEU A 1 200 ? 5.004 1.154 -23.407 1.00 98.50 200 LEU A CA 1
ATOM 1564 C C . LEU A 1 200 ? 6.408 1.652 -23.755 1.00 98.50 200 LEU A C 1
ATOM 1566 O O . LEU A 1 200 ? 7.055 2.271 -22.913 1.00 98.50 200 LEU A O 1
ATOM 1570 N N . LEU A 1 201 ? 6.843 1.447 -24.994 1.00 97.94 201 LEU A N 1
ATOM 1571 C CA . LEU A 1 201 ? 8.041 2.048 -25.577 1.00 97.94 201 LEU A CA 1
ATOM 1572 C C . LEU A 1 201 ? 7.593 2.972 -26.705 1.00 97.94 201 LEU A C 1
ATOM 1574 O O . LEU A 1 201 ? 6.922 2.534 -27.635 1.00 97.94 201 LEU A O 1
ATOM 1578 N N . ASN A 1 202 ? 7.939 4.258 -26.626 1.00 97.06 202 ASN A N 1
ATOM 1579 C CA . ASN A 1 202 ? 7.488 5.266 -27.599 1.00 97.06 202 ASN A CA 1
ATOM 1580 C C . ASN A 1 202 ? 5.953 5.355 -27.732 1.00 97.06 202 ASN A C 1
ATOM 1582 O O . ASN A 1 202 ? 5.438 5.745 -28.774 1.00 97.06 202 ASN A O 1
ATOM 1586 N N . GLY A 1 203 ? 5.223 5.002 -26.668 1.00 96.19 203 GLY A N 1
ATOM 1587 C CA . GLY A 1 203 ? 3.757 4.961 -26.651 1.00 96.19 203 GLY A CA 1
ATOM 1588 C C . GLY A 1 203 ? 3.143 3.650 -27.151 1.00 96.19 203 GLY A C 1
ATOM 1589 O O . GLY A 1 203 ? 1.953 3.441 -26.935 1.00 96.19 203 GLY A O 1
ATOM 1590 N N . GLU A 1 204 ? 3.938 2.748 -27.728 1.00 97.75 204 GLU A N 1
ATOM 1591 C CA . GLU A 1 204 ? 3.477 1.447 -28.217 1.00 97.75 204 GLU A CA 1
ATOM 1592 C C . GLU A 1 204 ? 3.695 0.341 -27.174 1.00 97.75 204 GLU A C 1
ATOM 1594 O O . GLU A 1 204 ? 4.707 0.369 -26.468 1.00 97.75 204 GLU A O 1
ATOM 1599 N N . PRO A 1 205 ? 2.790 -0.648 -27.055 1.00 97.62 205 PRO A N 1
ATOM 1600 C CA . PRO A 1 205 ? 2.946 -1.750 -26.111 1.00 97.62 205 PRO A CA 1
ATOM 1601 C C . PRO A 1 205 ? 4.244 -2.534 -26.319 1.00 97.62 205 PRO A C 1
ATOM 1603 O O . PRO A 1 205 ? 4.553 -2.981 -27.425 1.00 97.62 205 PRO A O 1
ATOM 1606 N N . VAL A 1 206 ? 4.986 -2.746 -25.233 1.00 96.75 206 VAL A N 1
ATOM 1607 C CA . VAL A 1 206 ? 6.144 -3.642 -25.229 1.00 96.75 206 VAL A CA 1
ATOM 1608 C C . VAL A 1 206 ? 5.641 -5.080 -25.171 1.00 96.75 206 VAL A C 1
ATOM 1610 O O . VAL A 1 206 ? 4.921 -5.463 -24.249 1.00 96.75 206 VAL A O 1
ATOM 1613 N N . ASN A 1 207 ? 6.041 -5.887 -26.150 1.00 93.19 207 ASN A N 1
ATOM 1614 C CA . ASN A 1 207 ? 5.748 -7.315 -26.161 1.00 93.19 207 ASN A CA 1
ATOM 1615 C C . ASN A 1 207 ? 6.761 -8.046 -25.279 1.00 93.19 207 ASN A C 1
ATOM 1617 O O . ASN A 1 207 ? 7.905 -8.256 -25.687 1.00 93.19 207 ASN A O 1
ATOM 1621 N N . GLU A 1 208 ? 6.337 -8.420 -24.075 1.00 94.56 208 GLU A N 1
ATOM 1622 C CA . GLU A 1 208 ? 7.160 -9.238 -23.189 1.00 94.56 208 GLU A CA 1
ATOM 1623 C C . GLU A 1 208 ? 7.307 -10.672 -23.726 1.00 94.56 208 GLU A C 1
ATOM 1625 O O . GLU A 1 208 ? 6.405 -11.233 -24.354 1.00 94.56 208 GLU A O 1
ATOM 1630 N N . GLY A 1 209 ? 8.474 -11.264 -23.497 1.00 93.25 209 GLY A N 1
ATOM 1631 C CA . GLY A 1 209 ? 8.884 -12.560 -24.020 1.00 93.25 209 GLY A CA 1
ATOM 1632 C C . GLY A 1 209 ? 10.238 -12.987 -23.442 1.00 93.25 209 GLY A C 1
ATOM 1633 O O . GLY A 1 209 ? 10.626 -12.508 -22.382 1.00 93.25 209 GLY A O 1
ATOM 1634 N N . PRO A 1 210 ? 10.996 -13.868 -24.118 1.00 92.31 210 PRO A N 1
ATOM 1635 C CA . PRO A 1 210 ? 12.255 -14.389 -23.577 1.00 92.31 210 PRO A CA 1
ATOM 1636 C C . PRO A 1 210 ? 13.374 -13.341 -23.475 1.00 92.31 210 PRO A C 1
ATOM 1638 O O . PRO A 1 210 ? 14.285 -13.521 -22.679 1.00 92.31 210 PRO A O 1
ATOM 1641 N N . TYR A 1 211 ? 13.304 -12.259 -24.257 1.00 92.44 211 TYR A N 1
ATOM 1642 C CA . TYR A 1 211 ? 14.339 -11.217 -24.302 1.00 92.44 211 TYR A CA 1
ATOM 1643 C C . TYR A 1 211 ? 13.972 -9.947 -23.533 1.00 92.44 211 TYR A C 1
ATOM 1645 O O . TYR A 1 211 ? 14.856 -9.180 -23.169 1.00 92.44 211 TYR A O 1
ATOM 1653 N N . ILE A 1 212 ? 12.679 -9.692 -23.319 1.00 96.31 212 ILE A N 1
ATOM 1654 C CA . ILE A 1 212 ? 12.190 -8.532 -22.571 1.00 96.31 212 ILE A CA 1
ATOM 1655 C C . ILE A 1 212 ? 11.142 -9.030 -21.591 1.00 96.31 212 ILE A C 1
ATOM 1657 O O . ILE A 1 212 ? 10.112 -9.535 -22.028 1.00 96.31 212 ILE A O 1
ATOM 1661 N N . MET A 1 213 ? 11.387 -8.901 -20.292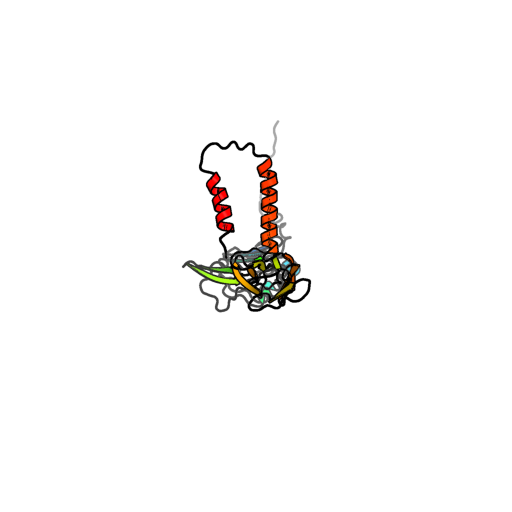 1.00 96.31 213 MET A N 1
ATOM 1662 C CA . MET A 1 213 ? 10.453 -9.399 -19.280 1.00 96.31 213 MET A CA 1
ATOM 1663 C C . MET A 1 213 ? 10.489 -8.573 -18.001 1.00 96.31 213 MET A C 1
ATOM 1665 O O . MET A 1 213 ? 11.545 -8.118 -17.555 1.00 96.31 213 MET A O 1
ATOM 1669 N N . THR A 1 214 ? 9.323 -8.396 -17.393 1.00 97.25 214 THR A N 1
ATOM 1670 C CA . THR A 1 214 ? 9.177 -7.743 -16.098 1.00 97.25 214 THR A CA 1
ATOM 1671 C C . THR A 1 214 ? 9.463 -8.737 -14.977 1.00 97.25 214 THR A C 1
ATOM 1673 O O . THR A 1 214 ? 8.740 -9.715 -14.789 1.00 97.25 214 THR A O 1
ATOM 1676 N N . MET A 1 215 ? 10.487 -8.451 -14.178 1.00 94.81 215 MET A N 1
ATOM 1677 C CA . MET A 1 215 ? 10.902 -9.273 -13.044 1.00 94.81 215 MET A CA 1
ATOM 1678 C C . MET A 1 215 ? 10.683 -8.518 -11.738 1.00 94.81 215 MET A C 1
ATOM 1680 O O . MET A 1 215 ? 11.235 -7.440 -11.539 1.00 94.81 215 MET A O 1
ATOM 1684 N N . ILE A 1 216 ? 9.896 -9.089 -10.826 1.00 95.88 216 ILE A N 1
ATOM 1685 C CA . ILE A 1 216 ? 9.807 -8.616 -9.438 1.00 95.88 216 ILE A CA 1
ATOM 1686 C C . ILE A 1 216 ? 10.803 -9.439 -8.626 1.00 95.88 216 ILE A C 1
ATOM 1688 O O . ILE A 1 216 ? 10.678 -10.661 -8.560 1.00 95.88 216 ILE A O 1
ATOM 1692 N N . HIS A 1 217 ? 11.796 -8.776 -8.043 1.00 91.38 217 HIS A N 1
ATOM 1693 C CA . HIS A 1 217 ? 12.872 -9.429 -7.300 1.00 91.38 217 HIS A CA 1
ATOM 1694 C C . HIS A 1 217 ? 12.581 -9.510 -5.809 1.00 91.38 217 HIS A C 1
ATOM 1696 O O . HIS A 1 217 ? 12.953 -10.491 -5.172 1.00 91.38 217 HIS A O 1
ATOM 1702 N N . ASP A 1 218 ? 11.925 -8.485 -5.269 1.00 93.81 218 ASP A N 1
ATOM 1703 C CA . ASP A 1 218 ? 11.733 -8.343 -3.834 1.00 93.81 218 ASP A CA 1
ATOM 1704 C C . ASP A 1 218 ? 10.407 -7.644 -3.510 1.00 93.81 218 ASP A C 1
ATOM 1706 O O . ASP A 1 218 ? 9.855 -6.888 -4.319 1.00 93.81 218 ASP A O 1
ATOM 1710 N N . PHE A 1 219 ? 9.903 -7.912 -2.311 1.00 90.94 219 PHE A N 1
ATOM 1711 C CA . PHE A 1 219 ? 8.811 -7.179 -1.691 1.00 90.94 219 PHE A CA 1
ATOM 1712 C C . PHE A 1 219 ? 9.259 -6.737 -0.299 1.00 90.94 219 PHE A C 1
ATOM 1714 O O . PHE A 1 219 ? 9.162 -7.489 0.673 1.00 90.94 219 PHE A O 1
ATOM 1721 N N . SER A 1 220 ? 9.757 -5.508 -0.215 1.00 89.25 220 SER A N 1
ATOM 1722 C CA . SER A 1 220 ? 10.304 -4.920 1.007 1.00 89.25 220 SER A CA 1
ATOM 1723 C C . SER A 1 220 ? 9.640 -3.576 1.261 1.00 89.25 220 SER A C 1
ATOM 1725 O O . SER A 1 220 ? 9.090 -2.978 0.344 1.00 89.25 220 SER A O 1
ATOM 1727 N N . GLU A 1 221 ? 9.608 -3.123 2.514 1.00 85.94 221 GLU A N 1
ATOM 1728 C CA . GLU A 1 221 ? 9.072 -1.794 2.861 1.00 85.94 221 GLU A CA 1
ATOM 1729 C C . GLU A 1 221 ? 7.653 -1.505 2.311 1.00 85.94 221 GLU A C 1
ATOM 1731 O O . GLU A 1 221 ? 7.257 -0.355 2.153 1.00 85.94 221 GLU A O 1
ATOM 1736 N N . ARG A 1 222 ? 6.845 -2.559 2.093 1.00 84.38 222 ARG A N 1
ATOM 1737 C CA . ARG A 1 222 ? 5.476 -2.509 1.526 1.00 84.38 222 ARG A CA 1
ATOM 1738 C C . ARG A 1 222 ? 5.417 -2.105 0.045 1.00 84.38 222 ARG A C 1
ATOM 1740 O O . ARG A 1 222 ? 4.350 -1.736 -0.453 1.00 84.38 222 ARG A O 1
ATOM 1747 N N . GLU A 1 223 ? 6.526 -2.238 -0.670 1.00 94.62 223 GLU A N 1
ATOM 1748 C CA . GLU A 1 223 ? 6.642 -1.991 -2.103 1.00 94.62 223 GLU A CA 1
ATOM 1749 C C . GLU A 1 223 ? 7.150 -3.231 -2.848 1.00 94.62 223 GLU A C 1
ATOM 1751 O O . GLU A 1 223 ? 7.903 -4.050 -2.327 1.00 94.62 223 GLU A O 1
ATOM 1756 N N . TYR A 1 224 ? 6.732 -3.365 -4.103 1.00 96.25 224 TYR A N 1
ATOM 1757 C CA . TYR A 1 224 ? 7.310 -4.301 -5.057 1.00 96.25 224 TYR A CA 1
ATOM 1758 C C . TYR A 1 224 ? 8.523 -3.649 -5.707 1.00 96.25 224 TYR A C 1
ATOM 1760 O O . TYR A 1 224 ? 8.391 -2.596 -6.337 1.00 96.25 224 TYR A O 1
ATOM 1768 N N . HIS A 1 225 ? 9.676 -4.302 -5.605 1.00 97.12 225 HIS A N 1
ATOM 1769 C CA . HIS A 1 225 ? 10.909 -3.880 -6.258 1.00 97.12 225 HIS A CA 1
ATOM 1770 C C . HIS A 1 225 ? 11.234 -4.833 -7.399 1.00 97.12 225 HIS A C 1
ATOM 1772 O O . HIS A 1 225 ? 11.313 -6.054 -7.227 1.00 97.12 225 HIS A O 1
ATOM 1778 N N . GLY A 1 226 ? 11.418 -4.274 -8.586 1.00 96.50 226 GLY A N 1
ATOM 1779 C CA . GLY A 1 226 ? 11.619 -5.064 -9.785 1.00 96.50 226 GLY A CA 1
ATOM 1780 C C . GLY A 1 226 ? 12.295 -4.289 -10.894 1.00 96.50 226 GLY A C 1
ATOM 1781 O O . GLY A 1 226 ? 12.749 -3.157 -10.714 1.00 96.50 226 GLY A O 1
ATOM 1782 N N . CYS A 1 227 ? 12.365 -4.920 -12.055 1.00 96.06 227 CYS A N 1
ATOM 1783 C CA . CYS A 1 227 ? 12.874 -4.294 -13.255 1.00 96.06 227 CYS A CA 1
ATOM 1784 C C . CYS A 1 227 ? 12.239 -4.842 -14.527 1.00 96.06 227 CYS A C 1
ATOM 1786 O O . CYS A 1 227 ? 11.813 -5.995 -14.577 1.00 96.06 227 CYS A O 1
ATOM 1788 N N . LEU A 1 228 ? 12.200 -4.008 -15.567 1.00 97.69 228 LEU A N 1
ATOM 1789 C CA . LEU A 1 228 ? 12.082 -4.505 -16.934 1.00 97.69 228 LEU A CA 1
ATOM 1790 C C . LEU A 1 228 ? 13.481 -4.929 -17.378 1.00 97.69 228 LEU A C 1
ATOM 1792 O O . LEU A 1 228 ? 14.370 -4.082 -17.505 1.00 97.69 228 LEU A O 1
ATOM 1796 N N . GLN A 1 229 ? 13.679 -6.232 -17.552 1.00 96.31 229 GLN A N 1
ATOM 1797 C CA . GLN A 1 229 ? 14.932 -6.794 -18.037 1.00 96.31 229 GLN A CA 1
ATOM 1798 C C . GLN A 1 229 ? 14.942 -6.818 -19.556 1.00 96.31 229 GLN A C 1
ATOM 1800 O O . GLN A 1 229 ? 13.930 -7.147 -20.173 1.00 96.31 229 GLN A O 1
ATOM 1805 N N . LEU A 1 230 ? 16.088 -6.483 -20.141 1.00 95.75 230 LEU A N 1
ATOM 1806 C CA . LEU A 1 230 ? 16.350 -6.597 -21.566 1.00 95.75 230 LEU A CA 1
ATOM 1807 C C . LEU A 1 230 ? 17.637 -7.397 -21.768 1.00 95.75 230 LEU A C 1
ATOM 1809 O O . LEU A 1 230 ? 18.712 -6.993 -21.315 1.00 95.75 230 LEU A O 1
ATOM 1813 N N . ASP A 1 231 ? 17.526 -8.515 -22.473 1.00 93.44 231 ASP A N 1
ATOM 1814 C CA . ASP A 1 231 ? 18.665 -9.309 -22.911 1.00 93.44 231 ASP A CA 1
ATOM 1815 C C . ASP A 1 231 ? 19.166 -8.802 -24.265 1.00 93.44 231 ASP A C 1
ATOM 1817 O O . ASP A 1 231 ? 18.403 -8.670 -25.225 1.00 93.44 231 ASP A O 1
ATOM 1821 N N . SER A 1 232 ? 20.463 -8.497 -24.319 1.00 89.81 232 SER A N 1
ATOM 1822 C CA . SER A 1 232 ? 21.177 -8.095 -25.534 1.00 89.81 232 SER A CA 1
ATOM 1823 C C . SER A 1 232 ? 20.453 -7.020 -26.377 1.00 89.81 232 SER A C 1
ATOM 1825 O O . SER A 1 232 ? 20.270 -7.197 -27.586 1.00 89.81 232 SER A O 1
ATOM 1827 N N . PRO A 1 233 ? 20.021 -5.887 -25.778 1.00 93.06 233 PRO A N 1
ATOM 1828 C CA . PRO A 1 233 ? 19.240 -4.884 -26.486 1.00 93.06 233 PRO A CA 1
ATOM 1829 C C . PRO A 1 233 ? 20.073 -4.125 -27.522 1.00 93.06 233 PRO A C 1
ATOM 1831 O O . PRO A 1 233 ? 21.281 -3.917 -27.376 1.00 93.06 233 PRO A O 1
ATOM 1834 N N . THR A 1 234 ? 19.394 -3.629 -28.555 1.00 90.19 234 THR A N 1
ATOM 1835 C CA . THR A 1 234 ? 20.001 -2.804 -29.607 1.00 90.19 234 THR A CA 1
ATOM 1836 C C . THR A 1 234 ? 19.433 -1.385 -29.585 1.00 90.19 234 THR A C 1
ATOM 1838 O O . THR A 1 234 ? 18.597 -1.038 -28.755 1.00 90.19 234 THR A O 1
ATOM 1841 N N . HIS A 1 235 ? 19.865 -0.538 -30.522 1.00 89.00 235 HIS A N 1
ATOM 1842 C CA . HIS A 1 235 ? 19.403 0.848 -30.618 1.00 89.00 235 HIS A CA 1
ATOM 1843 C C . HIS A 1 235 ? 17.877 0.997 -30.779 1.00 89.00 235 HIS A C 1
ATOM 1845 O O . HIS A 1 235 ? 17.346 2.053 -30.446 1.00 89.00 235 HIS A O 1
ATOM 1851 N N . ILE A 1 236 ? 17.168 -0.039 -31.247 1.00 92.06 236 ILE A N 1
ATOM 1852 C CA . ILE A 1 236 ? 15.699 -0.030 -31.375 1.00 92.06 236 ILE A CA 1
ATOM 1853 C C . ILE A 1 236 ? 14.988 -0.050 -30.016 1.00 92.06 236 ILE A C 1
ATOM 1855 O O . ILE A 1 236 ? 13.822 0.316 -29.925 1.00 92.06 236 ILE A O 1
ATOM 1859 N N . ASN A 1 237 ? 15.685 -0.486 -28.964 1.00 94.69 237 ASN A N 1
ATOM 1860 C CA . ASN A 1 237 ? 15.170 -0.540 -27.601 1.00 94.69 237 ASN A CA 1
ATOM 1861 C C . ASN A 1 237 ? 15.407 0.778 -26.847 1.00 94.69 237 ASN A C 1
ATOM 1863 O O . ASN A 1 237 ? 15.130 0.847 -25.654 1.00 94.69 237 ASN A O 1
ATOM 1867 N N . ASN A 1 238 ? 15.922 1.817 -27.507 1.00 94.75 238 ASN A N 1
ATOM 1868 C CA . ASN A 1 238 ? 16.135 3.124 -26.896 1.00 94.75 238 ASN A CA 1
ATOM 1869 C C . ASN A 1 238 ? 14.896 4.009 -27.057 1.00 94.75 238 ASN A C 1
ATOM 1871 O O . ASN A 1 238 ? 14.258 4.021 -28.111 1.00 94.75 238 ASN A O 1
ATOM 1875 N N . GLY A 1 239 ? 14.595 4.801 -26.030 1.00 96.12 239 GLY A N 1
ATOM 1876 C CA . GLY A 1 239 ? 13.497 5.764 -26.061 1.00 96.12 239 GLY A CA 1
ATOM 1877 C C . GLY A 1 239 ? 12.800 5.944 -24.712 1.00 96.12 239 GLY A C 1
ATOM 1878 O O . GLY A 1 239 ? 13.244 5.402 -23.699 1.00 96.12 239 GLY A O 1
ATOM 1879 N N . PRO A 1 240 ? 11.713 6.732 -24.669 1.00 98.06 240 PRO A N 1
ATOM 1880 C CA . PRO A 1 240 ? 10.822 6.825 -23.520 1.00 98.06 240 PRO A CA 1
ATOM 1881 C C . PRO A 1 240 ? 10.097 5.501 -23.247 1.00 98.06 240 PRO A C 1
ATOM 1883 O O . PRO A 1 240 ? 9.276 5.050 -24.051 1.00 98.06 240 PRO A O 1
ATOM 1886 N N . TYR A 1 241 ? 10.355 4.937 -22.069 1.00 98.38 241 TYR A N 1
ATOM 1887 C CA . TYR A 1 241 ? 9.600 3.829 -21.492 1.00 98.38 241 TYR A CA 1
ATOM 1888 C C . TYR A 1 241 ? 8.575 4.359 -20.500 1.00 98.38 241 TYR A C 1
ATOM 1890 O O . TYR A 1 241 ? 8.928 5.120 -19.599 1.00 98.38 241 TYR A O 1
ATOM 1898 N N . THR A 1 242 ? 7.326 3.920 -20.624 1.00 98.62 242 THR A N 1
ATOM 1899 C CA . THR A 1 242 ? 6.252 4.206 -19.669 1.00 98.62 242 THR A CA 1
ATOM 1900 C C . THR A 1 242 ? 5.822 2.925 -18.970 1.00 98.62 242 THR A C 1
ATOM 1902 O O . THR A 1 242 ? 5.363 1.993 -19.627 1.00 98.62 242 THR A O 1
ATOM 1905 N N . LEU A 1 243 ? 5.917 2.902 -17.641 1.00 98.69 243 LEU A N 1
ATOM 1906 C CA . LEU A 1 243 ? 5.321 1.864 -16.802 1.00 98.69 243 LEU A CA 1
ATOM 1907 C C . LEU A 1 243 ? 3.888 2.264 -16.454 1.00 98.69 243 LEU A C 1
ATOM 1909 O O . LEU A 1 243 ? 3.656 3.359 -15.940 1.00 98.69 243 LEU A O 1
ATOM 1913 N N . LEU A 1 244 ? 2.943 1.369 -16.718 1.00 98.44 244 LEU A N 1
ATOM 1914 C CA . LEU A 1 244 ? 1.543 1.458 -16.322 1.00 98.44 244 LEU A CA 1
ATOM 1915 C C . LEU A 1 244 ? 1.281 0.411 -15.239 1.00 98.44 244 LEU A C 1
ATOM 1917 O O . LEU A 1 244 ? 1.455 -0.780 -15.488 1.00 98.44 244 LEU A O 1
ATOM 1921 N N . ALA A 1 245 ? 0.828 0.844 -14.066 1.00 98.56 245 ALA A N 1
ATOM 1922 C CA . ALA A 1 245 ? 0.428 -0.044 -12.979 1.00 98.56 245 ALA A CA 1
ATOM 1923 C C . ALA A 1 245 ? -1.059 0.151 -12.684 1.00 98.56 245 ALA A C 1
ATOM 1925 O O . ALA A 1 245 ? -1.482 1.278 -12.434 1.00 98.56 245 ALA A O 1
ATOM 1926 N N . SER A 1 246 ? -1.859 -0.917 -12.698 1.00 98.44 246 SER A N 1
ATOM 1927 C CA . SER A 1 246 ? -3.314 -0.830 -12.491 1.00 98.44 246 SER A CA 1
ATOM 1928 C C . SER A 1 246 ? -3.864 -1.917 -11.576 1.00 98.44 246 SER A C 1
ATOM 1930 O O . SER A 1 246 ? -3.468 -3.076 -11.668 1.00 98.44 246 SER A O 1
ATOM 1932 N N . ASN A 1 247 ? -4.836 -1.562 -10.738 1.00 97.94 247 ASN A N 1
ATOM 1933 C CA . ASN A 1 247 ? -5.688 -2.510 -10.022 1.00 97.94 247 ASN A CA 1
ATOM 1934 C C . ASN A 1 247 ? -7.147 -2.006 -10.007 1.00 97.94 247 ASN A C 1
ATOM 1936 O O . ASN A 1 247 ? -7.467 -0.964 -10.575 1.00 97.94 247 ASN A O 1
ATOM 1940 N N . LYS A 1 248 ? -8.056 -2.731 -9.343 1.00 96.31 248 LYS A N 1
ATOM 1941 C CA . LYS A 1 248 ? -9.484 -2.357 -9.267 1.00 96.31 248 LYS A CA 1
ATOM 1942 C C . LYS A 1 248 ? -9.776 -1.009 -8.583 1.00 96.31 248 LYS A C 1
ATOM 1944 O O . LYS A 1 248 ? -10.906 -0.542 -8.659 1.00 96.31 248 LYS A O 1
ATOM 1949 N N . TYR A 1 249 ? -8.798 -0.406 -7.907 1.00 95.62 249 TYR A N 1
ATOM 1950 C CA . TYR A 1 249 ? -8.949 0.860 -7.185 1.00 95.62 249 TYR A CA 1
ATOM 1951 C C . TYR A 1 249 ? -8.338 2.054 -7.915 1.00 95.62 249 TYR A C 1
ATOM 1953 O O . TYR A 1 249 ? -8.573 3.190 -7.512 1.00 95.62 249 TYR A O 1
ATOM 1961 N N . GLY A 1 250 ? -7.582 1.826 -8.988 1.00 96.56 250 GLY A N 1
ATOM 1962 C CA . GLY A 1 250 ? -7.030 2.901 -9.796 1.00 96.56 250 GLY A CA 1
ATOM 1963 C C . GLY A 1 250 ? -5.823 2.479 -10.619 1.00 96.56 250 GLY A C 1
ATOM 1964 O O . GLY A 1 250 ? -5.496 1.297 -10.750 1.00 96.56 250 GLY A O 1
ATOM 1965 N N . GLN A 1 251 ? -5.155 3.481 -11.175 1.00 98.06 251 GLN A N 1
ATOM 1966 C CA . GLN A 1 251 ? -3.998 3.313 -12.039 1.00 98.06 251 GLN A CA 1
ATOM 1967 C C . GLN A 1 251 ? -2.996 4.437 -11.789 1.00 98.06 251 GLN A C 1
ATOM 1969 O O . GLN A 1 251 ? -3.395 5.573 -11.535 1.00 98.06 251 GLN A O 1
ATOM 1974 N N . ASP A 1 252 ? -1.716 4.120 -11.934 1.00 98.62 252 ASP A N 1
ATOM 1975 C CA . ASP A 1 252 ? -0.631 5.092 -11.964 1.00 98.62 252 ASP A CA 1
ATOM 1976 C C . ASP A 1 252 ? 0.288 4.837 -13.168 1.00 98.62 252 ASP A C 1
ATOM 1978 O O . ASP A 1 252 ? 0.326 3.730 -13.726 1.00 98.62 252 ASP A O 1
ATOM 1982 N N . ARG A 1 253 ? 0.996 5.881 -13.611 1.00 98.50 253 ARG A N 1
ATOM 1983 C CA . ARG A 1 253 ? 1.943 5.801 -14.725 1.00 98.50 253 ARG A CA 1
ATOM 1984 C C . ARG A 1 253 ? 3.144 6.711 -14.548 1.00 98.50 253 ARG A C 1
ATOM 1986 O O . ARG A 1 253 ? 3.012 7.863 -14.141 1.00 98.50 253 ARG A O 1
ATOM 1993 N N . LYS A 1 254 ? 4.308 6.230 -14.974 1.00 98.50 254 LYS A N 1
ATOM 1994 C CA . LYS A 1 254 ? 5.558 6.996 -14.928 1.00 98.50 254 LYS A CA 1
ATOM 1995 C C . LYS A 1 254 ? 6.398 6.704 -16.163 1.00 98.50 254 LYS A C 1
ATOM 1997 O O . LYS A 1 254 ? 6.387 5.578 -16.653 1.00 98.50 254 LYS A O 1
ATOM 2002 N N . THR A 1 255 ? 7.103 7.718 -16.663 1.00 98.50 255 THR A N 1
ATOM 2003 C CA . THR A 1 255 ? 7.914 7.626 -17.886 1.00 98.50 255 THR A CA 1
ATOM 2004 C C . THR A 1 255 ? 9.367 7.981 -17.596 1.00 98.50 255 THR A C 1
ATOM 2006 O O . THR A 1 255 ? 9.624 8.945 -16.877 1.00 98.50 255 THR A O 1
ATOM 2009 N N . VAL A 1 256 ? 10.304 7.237 -18.183 1.00 97.94 256 VAL A N 1
ATOM 2010 C CA . VAL A 1 256 ? 11.752 7.487 -18.123 1.00 97.94 256 VAL A CA 1
ATOM 2011 C C . VAL A 1 256 ? 12.371 7.317 -19.510 1.00 97.94 256 VAL A C 1
ATOM 2013 O O . VAL A 1 256 ? 11.911 6.490 -20.296 1.00 97.94 256 VAL A O 1
ATOM 2016 N N . TYR A 1 257 ? 13.386 8.115 -19.842 1.00 96.62 257 TYR A N 1
ATOM 2017 C CA . TYR A 1 257 ? 14.095 7.992 -21.115 1.00 96.62 257 TYR A CA 1
ATOM 2018 C C . TYR A 1 257 ? 15.281 7.046 -20.959 1.00 96.62 257 TYR A C 1
ATOM 2020 O O . TYR A 1 257 ? 16.169 7.298 -20.155 1.00 96.62 257 TYR A O 1
ATOM 2028 N N . VAL A 1 258 ? 15.307 5.973 -21.743 1.00 95.25 258 VAL A N 1
ATOM 2029 C CA . VAL A 1 258 ? 16.269 4.886 -21.569 1.00 95.25 258 VAL A CA 1
ATOM 2030 C C . VAL A 1 258 ? 17.164 4.755 -22.793 1.00 95.25 258 VAL A C 1
ATOM 2032 O O . VAL A 1 258 ? 16.699 4.754 -23.936 1.00 95.25 258 VAL A O 1
ATOM 2035 N N . VAL A 1 259 ? 18.461 4.601 -22.532 1.00 92.56 259 VAL A N 1
ATOM 2036 C CA . VAL A 1 259 ? 19.476 4.248 -23.526 1.00 92.56 259 VAL A CA 1
ATOM 2037 C C . VAL A 1 259 ? 20.169 2.978 -23.046 1.00 92.56 259 VAL A C 1
ATOM 2039 O O . VAL A 1 259 ? 20.678 2.941 -21.929 1.00 92.56 259 VAL A O 1
ATOM 2042 N N . VAL A 1 260 ? 20.183 1.948 -23.887 1.00 92.25 260 VAL A N 1
ATOM 2043 C CA . VAL A 1 260 ? 20.744 0.620 -23.605 1.00 92.25 260 VAL A CA 1
ATOM 2044 C C . VAL A 1 260 ? 21.680 0.158 -24.726 1.00 92.25 260 VAL A C 1
ATOM 2046 O O . VAL A 1 260 ? 21.820 0.801 -25.774 1.00 92.25 260 VAL A O 1
ATOM 2049 N N . GLY A 1 261 ? 22.349 -0.970 -24.494 1.00 88.69 261 GLY A N 1
ATOM 2050 C CA . GLY A 1 261 ? 23.265 -1.602 -25.437 1.00 88.69 261 GLY A CA 1
ATOM 2051 C C . GLY A 1 261 ? 24.555 -0.807 -25.654 1.00 88.69 261 GLY A C 1
ATOM 2052 O O . GLY A 1 261 ? 24.970 0.010 -24.829 1.00 88.69 261 GLY A O 1
ATOM 2053 N N . ILE A 1 262 ? 25.195 -1.032 -26.804 1.00 83.88 262 ILE A N 1
ATOM 2054 C CA . ILE A 1 262 ? 26.501 -0.435 -27.128 1.00 83.88 262 ILE A CA 1
ATOM 2055 C C . ILE A 1 262 ? 26.489 1.099 -27.105 1.00 83.88 262 ILE A C 1
ATOM 2057 O O . ILE A 1 262 ? 27.488 1.720 -26.751 1.00 83.88 262 ILE A O 1
ATOM 2061 N N . VAL A 1 263 ? 25.351 1.716 -27.442 1.00 79.62 263 VAL A N 1
ATOM 2062 C CA . VAL A 1 263 ? 25.200 3.178 -27.465 1.00 79.62 263 VAL A CA 1
ATOM 2063 C C . VAL A 1 263 ? 25.368 3.756 -26.061 1.00 79.62 263 VAL A C 1
ATOM 2065 O O . VAL A 1 263 ? 26.075 4.747 -25.892 1.00 79.62 263 VAL A O 1
ATOM 2068 N N . ALA A 1 264 ? 24.774 3.119 -25.052 1.00 84.00 264 ALA A N 1
ATOM 2069 C CA . ALA A 1 264 ? 24.898 3.551 -23.666 1.00 84.00 264 ALA A CA 1
ATOM 2070 C C . ALA A 1 264 ? 26.337 3.398 -23.151 1.00 84.00 264 ALA A C 1
ATOM 2072 O O . ALA A 1 264 ? 26.889 4.339 -22.584 1.00 84.00 264 ALA A O 1
ATOM 2073 N N . VAL A 1 265 ? 26.979 2.256 -23.421 1.00 81.31 265 VAL A N 1
ATOM 2074 C CA . VAL A 1 265 ? 28.365 1.991 -22.989 1.00 81.31 265 VAL A CA 1
ATOM 2075 C C . VAL A 1 265 ? 29.346 2.969 -23.640 1.00 81.31 265 VAL A C 1
ATOM 2077 O O . VAL A 1 265 ? 30.178 3.568 -22.957 1.00 81.31 265 VAL A O 1
ATOM 2080 N N . ALA A 1 266 ? 29.219 3.199 -24.950 1.00 83.94 266 ALA A N 1
ATOM 2081 C CA . ALA A 1 266 ? 30.071 4.138 -25.675 1.00 83.94 266 ALA A CA 1
ATOM 2082 C C . ALA A 1 266 ? 29.881 5.583 -25.189 1.00 83.94 266 ALA A C 1
ATOM 2084 O O . ALA A 1 266 ? 30.859 6.320 -25.053 1.00 83.94 266 ALA A O 1
ATOM 2085 N N . PHE A 1 267 ? 28.642 5.986 -24.891 1.00 82.19 267 PHE A N 1
ATOM 2086 C CA . PHE A 1 267 ? 28.342 7.324 -24.385 1.00 82.19 267 PHE A CA 1
ATOM 2087 C C . PHE A 1 267 ? 28.922 7.556 -22.986 1.00 82.19 267 PHE A C 1
ATOM 2089 O O . PHE A 1 267 ? 29.557 8.585 -22.750 1.00 82.19 267 PHE A O 1
ATOM 2096 N N . VAL A 1 268 ? 28.781 6.584 -22.080 1.00 82.31 268 VAL A N 1
ATOM 2097 C CA . VAL A 1 268 ? 29.383 6.643 -20.738 1.00 82.31 268 VAL A CA 1
ATOM 2098 C C . VAL A 1 268 ? 30.909 6.691 -20.832 1.00 82.31 268 VAL A C 1
ATOM 2100 O O . VAL A 1 268 ? 31.529 7.538 -20.189 1.00 82.31 268 VAL A O 1
ATOM 2103 N N . GLY A 1 269 ? 31.518 5.859 -21.684 1.00 83.31 269 GLY A N 1
ATOM 2104 C CA . GLY A 1 269 ? 32.964 5.876 -21.919 1.00 83.31 269 GLY A CA 1
ATOM 2105 C C . GLY A 1 269 ? 33.461 7.213 -22.479 1.00 83.31 269 GLY A C 1
ATOM 2106 O O . GLY A 1 269 ? 34.448 7.764 -21.992 1.00 83.31 269 GLY A O 1
ATOM 2107 N N . PHE A 1 270 ? 32.750 7.784 -23.454 1.00 86.94 270 PHE A N 1
ATOM 2108 C CA . PHE A 1 270 ? 33.079 9.093 -24.020 1.00 86.94 270 PHE A CA 1
ATOM 2109 C C . PHE A 1 270 ? 32.970 10.217 -22.982 1.00 86.94 270 PHE A C 1
ATOM 2111 O O . PHE A 1 270 ? 33.876 11.045 -22.872 1.00 86.94 270 PHE A O 1
ATOM 2118 N N . LEU A 1 271 ? 31.903 10.228 -22.176 1.00 85.19 271 LEU A N 1
ATOM 2119 C CA . LEU A 1 271 ? 31.749 11.192 -21.087 1.00 85.19 271 LEU A CA 1
ATOM 2120 C C . LEU A 1 271 ? 32.872 11.061 -20.057 1.00 85.19 271 LEU A C 1
ATOM 2122 O O . LEU A 1 271 ? 33.467 12.071 -19.684 1.00 85.19 271 LEU A O 1
ATOM 2126 N N . LEU A 1 272 ? 33.209 9.838 -19.640 1.00 85.25 272 LEU A N 1
ATOM 2127 C CA . LEU A 1 272 ? 34.301 9.587 -18.700 1.00 85.25 272 LEU A CA 1
ATOM 2128 C C . LEU A 1 272 ? 35.639 10.098 -19.254 1.00 85.25 272 LEU A C 1
ATOM 2130 O O . LEU A 1 272 ? 36.379 10.778 -18.545 1.00 85.25 272 LEU A O 1
ATOM 2134 N N . MET A 1 273 ? 35.916 9.856 -20.540 1.00 85.94 273 MET A N 1
ATOM 2135 C CA . MET A 1 273 ? 37.099 10.388 -21.222 1.00 85.94 273 MET A CA 1
ATOM 2136 C C . MET A 1 273 ? 37.134 11.918 -21.209 1.00 85.94 273 MET A C 1
ATOM 2138 O O . MET A 1 273 ? 38.178 12.501 -20.919 1.00 85.94 273 MET A O 1
ATOM 2142 N N . LEU A 1 274 ? 36.009 12.592 -21.461 1.00 87.44 274 LEU A N 1
ATOM 2143 C CA . LEU A 1 274 ? 35.934 14.055 -21.379 1.00 87.44 274 LEU A CA 1
ATOM 2144 C C . LEU A 1 274 ? 36.163 14.575 -19.955 1.00 87.44 274 LEU A C 1
ATOM 2146 O O . LEU A 1 274 ? 36.836 15.594 -19.786 1.00 87.44 274 LEU A O 1
ATOM 2150 N N . VAL A 1 275 ? 35.645 13.888 -18.933 1.00 84.81 275 VAL A N 1
ATOM 2151 C CA . VAL A 1 275 ? 35.920 14.223 -17.526 1.00 84.81 275 VAL A CA 1
ATOM 2152 C C . VAL A 1 275 ? 37.414 14.069 -17.236 1.00 84.81 275 VAL A C 1
ATOM 2154 O O . VAL A 1 275 ? 38.033 15.005 -16.731 1.00 84.81 275 VAL A O 1
ATOM 2157 N N . ILE A 1 276 ? 38.029 12.951 -17.628 1.00 83.50 276 ILE A N 1
ATOM 2158 C CA . ILE A 1 276 ? 39.471 12.720 -17.453 1.00 83.50 276 ILE A CA 1
ATOM 2159 C C . ILE A 1 276 ? 40.289 13.796 -18.170 1.00 83.50 276 ILE A C 1
ATOM 2161 O O . ILE A 1 276 ? 41.222 14.331 -17.584 1.00 83.50 276 ILE A O 1
ATOM 2165 N N . LEU A 1 277 ? 39.936 14.184 -19.397 1.00 83.56 277 LEU A N 1
ATOM 2166 C CA . LEU A 1 277 ? 40.645 15.246 -20.120 1.00 83.56 277 LEU A CA 1
ATOM 2167 C C . LEU A 1 277 ? 40.484 16.617 -19.441 1.00 83.56 277 LEU A C 1
ATOM 2169 O O . LEU A 1 277 ? 41.440 17.390 -19.367 1.00 83.56 277 LEU A O 1
ATOM 2173 N N . LYS A 1 278 ? 39.298 16.913 -18.899 1.00 81.75 278 LYS A N 1
ATOM 2174 C CA . LYS A 1 278 ? 38.990 18.197 -18.254 1.00 81.75 278 LYS A CA 1
ATOM 2175 C C . LYS A 1 278 ? 39.630 18.353 -16.871 1.00 81.75 278 LYS A C 1
ATOM 2177 O O . LYS A 1 278 ? 40.021 19.461 -16.513 1.00 81.75 278 LYS A O 1
ATOM 2182 N N . PHE A 1 279 ? 39.763 17.270 -16.105 1.00 73.25 279 PHE A N 1
ATOM 2183 C CA . PHE A 1 279 ? 40.359 17.287 -14.759 1.00 73.25 279 PHE A CA 1
ATOM 2184 C C . PHE A 1 279 ? 41.826 16.823 -14.732 1.00 73.25 279 PHE A C 1
ATOM 2186 O O . PHE A 1 279 ? 42.617 17.309 -13.923 1.00 73.25 279 PHE A O 1
ATOM 2193 N N . GLY A 1 280 ? 42.233 15.967 -15.668 1.00 60.31 280 GLY A N 1
ATOM 2194 C CA . GLY A 1 280 ? 43.625 15.561 -15.873 1.00 60.31 280 GLY A CA 1
ATOM 2195 C C . GLY A 1 280 ? 44.511 16.701 -16.384 1.00 60.31 280 GLY A C 1
ATOM 2196 O O . GLY A 1 280 ? 45.690 16.747 -16.052 1.00 60.31 280 GLY A O 1
ATOM 2197 N N . GLY A 1 281 ? 43.944 17.680 -17.102 1.00 56.84 281 GLY A N 1
ATOM 2198 C CA . GLY A 1 281 ? 44.675 18.856 -17.596 1.00 56.84 281 GLY A CA 1
ATOM 2199 C C . GLY A 1 281 ? 45.048 19.905 -16.535 1.00 56.84 281 GLY A C 1
ATOM 2200 O O . GLY A 1 281 ? 45.958 20.695 -16.767 1.00 56.84 281 GLY A O 1
ATOM 2201 N N . ASN A 1 282 ? 44.398 19.905 -15.363 1.00 54.97 282 ASN A N 1
ATOM 2202 C CA . ASN A 1 282 ? 44.676 20.857 -14.269 1.00 54.97 282 ASN A CA 1
ATOM 2203 C C . ASN A 1 282 ? 4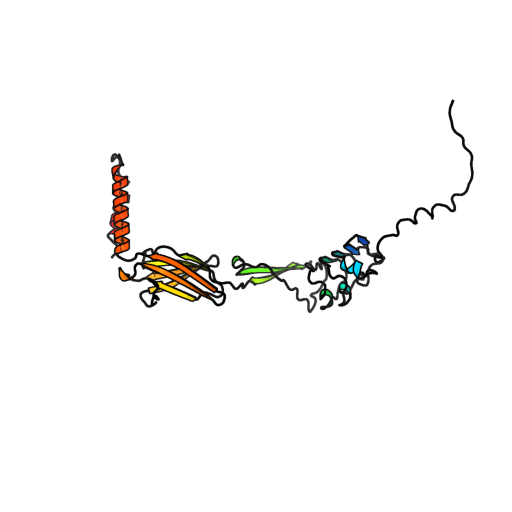5.510 20.251 -13.128 1.00 54.97 282 ASN A C 1
ATOM 2205 O O . ASN A 1 282 ? 45.753 20.891 -12.103 1.00 54.97 282 ASN A O 1
ATOM 2209 N N . SER A 1 283 ? 45.980 19.021 -13.311 1.00 49.38 283 SER A N 1
ATOM 2210 C CA . SER A 1 283 ? 46.773 18.298 -12.330 1.00 49.38 283 SER A CA 1
ATOM 2211 C C . SER A 1 283 ? 48.259 18.618 -12.510 1.00 49.38 283 SER A C 1
ATOM 2213 O O . SER A 1 283 ? 48.960 17.951 -13.265 1.00 49.38 283 SER A O 1
ATOM 2215 N N . LYS A 1 284 ? 48.792 19.586 -11.748 1.00 51.34 284 LYS A N 1
ATOM 2216 C CA . LYS A 1 284 ? 50.212 19.557 -11.338 1.00 51.34 284 LYS A CA 1
ATOM 2217 C C . LYS A 1 284 ? 50.417 18.387 -10.359 1.00 51.34 284 LYS A C 1
ATOM 2219 O O . LYS A 1 284 ? 50.756 18.592 -9.200 1.00 51.34 284 LYS A O 1
ATOM 2224 N N . PHE A 1 285 ? 50.180 17.160 -10.809 1.00 46.69 285 PHE A N 1
ATOM 2225 C CA . PHE A 1 285 ? 50.589 15.961 -10.090 1.00 46.69 285 PHE A CA 1
ATOM 2226 C C . PHE A 1 285 ? 51.988 15.607 -10.582 1.00 46.69 285 PHE A C 1
ATOM 2228 O O . PHE A 1 285 ? 52.179 14.971 -11.617 1.00 46.69 285 PHE A O 1
ATOM 2235 N N . GLY A 1 286 ? 52.986 16.113 -9.857 1.00 41.94 286 GLY A N 1
ATOM 2236 C CA . GLY A 1 286 ? 54.343 15.607 -9.972 1.00 41.94 286 GLY A CA 1
ATOM 2237 C C . GLY A 1 286 ? 54.335 14.130 -9.602 1.00 41.94 286 GLY A C 1
ATOM 2238 O O . GLY A 1 286 ? 53.912 13.772 -8.507 1.00 41.94 286 GLY A O 1
ATOM 2239 N N . ILE A 1 287 ? 54.788 13.285 -10.526 1.00 49.38 287 ILE A N 1
ATOM 2240 C CA . ILE A 1 287 ? 55.064 11.874 -10.270 1.00 49.38 287 ILE A CA 1
ATOM 2241 C C . ILE A 1 287 ? 56.149 11.824 -9.191 1.00 49.38 287 ILE A C 1
ATOM 2243 O O . ILE A 1 287 ? 57.325 12.064 -9.471 1.00 49.38 287 ILE A O 1
ATOM 2247 N N . LYS A 1 288 ? 55.753 11.534 -7.954 1.00 41.16 288 LYS A N 1
ATOM 2248 C CA . LYS A 1 288 ? 56.649 10.997 -6.940 1.00 41.16 288 LYS A CA 1
ATOM 2249 C C . LYS A 1 288 ? 55.929 9.907 -6.159 1.00 41.16 288 LYS A C 1
ATOM 2251 O O . LYS A 1 288 ? 54.882 10.140 -5.570 1.00 41.16 288 LYS A O 1
ATOM 2256 N N . ASP A 1 289 ? 56.583 8.756 -6.203 1.00 39.97 289 ASP A N 1
ATOM 2257 C CA . ASP A 1 289 ? 56.416 7.550 -5.405 1.00 39.97 289 ASP A CA 1
ATOM 2258 C C . ASP A 1 289 ? 55.284 6.588 -5.807 1.00 39.97 289 ASP A C 1
ATOM 2260 O O . ASP A 1 289 ? 54.093 6.889 -5.852 1.00 39.97 289 ASP A O 1
ATOM 2264 N N . GLY A 1 290 ? 55.735 5.391 -6.197 1.00 51.34 290 GLY A N 1
ATOM 2265 C CA . GLY A 1 290 ? 54.941 4.323 -6.776 1.00 51.34 290 GLY A CA 1
ATOM 2266 C C . GLY A 1 290 ? 54.017 3.678 -5.756 1.00 51.34 290 GLY A C 1
ATOM 2267 O O . GLY A 1 290 ? 54.475 2.984 -4.858 1.00 51.34 290 GLY A O 1
ATOM 2268 N N . ASN A 1 291 ? 52.715 3.888 -5.942 1.00 48.62 291 ASN A N 1
ATOM 2269 C CA . ASN A 1 291 ? 51.693 2.856 -5.735 1.00 48.62 291 ASN A CA 1
ATOM 2270 C C . ASN A 1 291 ? 50.300 3.251 -6.263 1.00 48.62 291 ASN A C 1
ATOM 2272 O O . ASN A 1 291 ? 49.435 2.389 -6.365 1.00 48.62 291 ASN A O 1
ATOM 2276 N N . GLU A 1 292 ? 50.067 4.506 -6.669 1.00 46.50 292 GLU A N 1
ATOM 2277 C CA . GLU A 1 292 ? 48.731 4.938 -7.130 1.00 46.50 292 GLU A CA 1
ATOM 2278 C C . GLU A 1 292 ? 48.476 4.768 -8.641 1.00 46.50 292 GLU A C 1
ATOM 2280 O O . GLU A 1 292 ? 47.329 4.660 -9.071 1.00 46.50 292 GLU A O 1
ATOM 2285 N N . GLY A 1 293 ? 49.523 4.632 -9.466 1.00 43.53 293 GLY A N 1
ATOM 2286 C CA . GLY A 1 293 ? 49.377 4.372 -10.910 1.00 43.53 293 GLY A CA 1
ATOM 2287 C C . GLY A 1 293 ? 48.794 2.991 -11.254 1.00 43.53 293 GLY A C 1
ATOM 2288 O O . GLY A 1 293 ? 48.311 2.778 -12.365 1.00 43.53 293 GLY A O 1
ATOM 2289 N N . ILE A 1 294 ? 48.797 2.057 -10.297 1.00 46.06 294 ILE A N 1
ATOM 2290 C CA . ILE A 1 294 ? 48.283 0.690 -10.475 1.00 46.06 294 ILE A CA 1
ATOM 2291 C C . ILE A 1 294 ? 46.749 0.659 -10.360 1.00 46.06 294 ILE A C 1
ATOM 2293 O O . ILE A 1 294 ? 46.102 -0.160 -11.011 1.00 46.06 294 ILE A O 1
ATOM 2297 N N . VAL A 1 295 ? 46.149 1.596 -9.616 1.00 47.97 295 VAL A N 1
ATOM 2298 C CA . VAL A 1 295 ? 44.692 1.645 -9.400 1.00 47.97 295 VAL A CA 1
ATOM 2299 C C . VAL A 1 295 ? 43.958 2.081 -10.674 1.00 47.97 295 VAL A C 1
ATOM 2301 O O . VAL A 1 295 ? 42.967 1.462 -11.058 1.00 47.97 295 VAL A O 1
ATOM 2304 N N . PHE A 1 296 ? 44.492 3.072 -11.396 1.00 44.84 296 PHE A N 1
ATOM 2305 C CA . PHE A 1 296 ? 43.929 3.507 -12.682 1.00 44.84 296 PHE A CA 1
ATOM 2306 C C . PHE A 1 296 ? 44.194 2.509 -13.822 1.00 44.84 296 PHE A C 1
ATOM 2308 O O . PHE A 1 296 ? 43.332 2.317 -14.679 1.00 44.84 296 PHE A O 1
ATOM 2315 N N . GLY A 1 297 ? 45.347 1.827 -13.810 1.00 43.56 297 GLY A N 1
ATOM 2316 C CA . GLY A 1 297 ? 45.656 0.763 -14.770 1.00 43.56 297 GLY A CA 1
ATOM 2317 C C . GLY A 1 297 ? 44.769 -0.480 -14.610 1.00 43.56 297 GLY A C 1
ATOM 2318 O O . GLY A 1 297 ? 44.339 -1.056 -15.608 1.00 43.56 297 GLY A O 1
ATOM 2319 N N . CYS A 1 298 ? 44.427 -0.861 -13.373 1.00 43.38 298 CYS A N 1
ATOM 2320 C CA . CYS A 1 298 ? 43.532 -1.995 -13.112 1.00 43.38 298 CYS A CA 1
ATOM 2321 C C . CYS A 1 298 ? 42.076 -1.718 -13.515 1.00 43.38 298 CYS A C 1
ATOM 2323 O O . CYS A 1 298 ? 41.407 -2.629 -13.997 1.00 43.38 298 CYS A O 1
ATOM 2325 N N . LEU A 1 299 ? 41.588 -0.477 -13.384 1.00 46.00 299 LEU A N 1
ATOM 2326 C CA . LEU A 1 299 ? 40.223 -0.130 -13.806 1.00 46.00 299 LEU A CA 1
ATOM 2327 C C . LEU A 1 299 ? 40.033 -0.253 -15.329 1.00 46.00 299 LEU A C 1
ATOM 2329 O O . LEU A 1 299 ? 38.991 -0.717 -15.785 1.00 46.00 299 LEU A O 1
ATOM 2333 N N . LEU A 1 300 ? 41.053 0.116 -16.113 1.00 46.28 300 LEU A N 1
ATOM 2334 C CA . LEU A 1 300 ? 41.039 -0.014 -17.576 1.00 46.28 300 LEU A CA 1
ATOM 2335 C C . LEU A 1 300 ? 41.130 -1.479 -18.037 1.00 46.28 300 LEU A C 1
ATOM 2337 O O . LEU A 1 300 ? 40.454 -1.853 -18.992 1.00 46.28 300 LEU A O 1
ATOM 2341 N N . ALA A 1 301 ? 41.903 -2.320 -17.339 1.00 41.47 301 ALA A N 1
ATOM 2342 C CA . ALA A 1 301 ? 42.036 -3.745 -17.664 1.00 41.47 301 ALA A CA 1
ATOM 2343 C C . ALA A 1 301 ? 40.784 -4.575 -17.310 1.00 41.47 301 ALA A C 1
ATOM 2345 O O . ALA A 1 301 ? 40.496 -5.573 -17.972 1.00 41.47 301 ALA A O 1
ATOM 2346 N N . LEU A 1 302 ? 40.003 -4.154 -16.308 1.00 45.53 302 LEU A N 1
ATOM 2347 C CA . LEU A 1 302 ? 38.712 -4.777 -15.993 1.00 45.53 302 LEU A CA 1
ATOM 2348 C C . LEU A 1 302 ? 37.622 -4.416 -17.018 1.00 45.53 302 LEU A C 1
ATOM 2350 O O . LEU A 1 302 ? 36.733 -5.225 -17.261 1.00 45.53 302 LEU A O 1
ATOM 2354 N N . TYR A 1 303 ? 37.720 -3.255 -17.675 1.00 43.75 303 TYR A N 1
ATOM 2355 C CA . TYR A 1 303 ? 36.744 -2.815 -18.682 1.00 43.75 303 TYR A CA 1
ATOM 2356 C C . TYR A 1 303 ? 36.964 -3.449 -20.068 1.00 43.75 303 TYR A C 1
ATOM 2358 O O . TYR A 1 303 ? 36.017 -3.587 -20.834 1.00 43.75 303 TYR A O 1
ATOM 2366 N N . SER A 1 304 ? 38.191 -3.875 -20.398 1.00 38.78 304 SER A N 1
ATOM 2367 C CA . SER A 1 304 ? 38.513 -4.529 -21.681 1.00 38.78 304 SER A CA 1
ATOM 2368 C C . SER A 1 304 ? 38.299 -6.048 -21.697 1.00 38.78 304 SER A C 1
ATOM 2370 O O . SER A 1 304 ? 38.602 -6.686 -22.701 1.00 38.78 304 SER A O 1
ATOM 2372 N N . SER A 1 305 ? 37.858 -6.634 -20.580 1.00 35.28 305 SER A N 1
ATOM 2373 C CA . SER A 1 305 ? 37.885 -8.088 -20.350 1.00 35.28 305 SER A CA 1
ATOM 2374 C C . SER A 1 305 ? 36.511 -8.694 -20.043 1.00 35.28 305 SER A C 1
ATOM 2376 O O . SER A 1 305 ? 36.440 -9.797 -19.506 1.00 35.28 305 SER A O 1
ATOM 2378 N N . THR A 1 306 ? 35.423 -7.995 -20.370 1.00 33.47 306 THR A N 1
ATOM 2379 C CA . THR A 1 306 ? 34.081 -8.596 -20.379 1.00 33.47 306 THR A CA 1
ATOM 2380 C C . THR A 1 306 ? 33.714 -8.929 -21.833 1.00 33.47 306 THR A C 1
ATOM 2382 O O . THR A 1 306 ? 33.912 -8.066 -22.690 1.00 33.47 306 THR A O 1
ATOM 2385 N N . PRO A 1 307 ? 33.346 -10.191 -22.134 1.00 41.12 307 PRO A N 1
ATOM 2386 C CA . PRO A 1 307 ? 33.152 -10.683 -23.500 1.00 41.12 307 PRO A CA 1
ATOM 2387 C C . PRO A 1 307 ? 31.946 -10.066 -24.214 1.00 41.12 307 PRO A C 1
ATOM 2389 O O . PRO A 1 307 ? 30.978 -9.677 -23.524 1.00 41.12 307 PRO A O 1
#